Protein AF-A0A554VA10-F1 (afdb_monomer_lite)

pLDDT: mean 82.4, std 19.2, range [33.47, 98.69]

Foldseek 3Di:
DDDPLLVLLLLLLVLCCVLLVDDSVLLLLLLVQLCVLQVDRSVVSSVLLLLLSLLCCSVQPCSSVLSNVLSNQCSQLPDHSQLSSLLQSLCVVLVLHHNLLSLLSSLLQVLLVVVDPLLQCLCCVFPRPVLSVVSSVCVVVVVHGSLVVLVVVLVSCVVPPDDPVSQVSCQCNRRNPSQVSSVTDVSSSVSSVSSPPPDPDDRDPSSVVSVVSSVVSSVVSVVVCVVPVDCVSVVSVVVSVVSVVVVVVLVVVLVVVVVVPPDDDVVSVVVNVVVVVVVVVPDDPPPDDDDD

Radius of gyration: 21.27 Å; chains: 1; bounding box: 52×44×66 Å

Secondary structure (DSSP, 8-state):
--THHHHHHHHHHHHHHHHH---HHHHHHHHHHHHHHHT--HHHHHHHHHHHHHTTGGG-TTHHHHHHHHHHHHHHTT--HHHHHHHHHHHHHTT--TTHHHHHHHHHHHHHHH--HHHHHHHHHHH-HHHHHHHHHHHHTTSS-HHHHHHHHHHHHHHH---HHHHHHHIIIIIHHHHHHTT-HHHHHHHHHHHHS-------HHHHHHHHHHHHHHHHHHHHHHHH--THHHHHHHHHHHHHHHHHHHHHHHHHHHHH-TT-THHHHHHHHHHHHHHHHT------S---

Structure (mmCIF, N/CA/C/O backbone):
data_AF-A0A554VA10-F1
#
_entry.id   AF-A0A554VA10-F1
#
loop_
_atom_site.group_PDB
_atom_site.id
_atom_site.type_symbol
_atom_site.label_atom_id
_atom_site.label_alt_id
_atom_site.label_comp_id
_atom_site.label_asym_id
_atom_site.label_entity_id
_atom_site.label_seq_id
_atom_site.pdbx_PDB_ins_code
_atom_site.Cartn_x
_atom_site.Cartn_y
_atom_site.Cartn_z
_atom_site.occupancy
_atom_site.B_iso_or_equiv
_atom_site.auth_seq_id
_atom_site.auth_comp_id
_atom_site.auth_asym_id
_atom_site.auth_atom_id
_atom_site.pdbx_PDB_model_num
ATOM 1 N N . MET A 1 1 ? 23.518 1.726 -8.124 1.00 50.47 1 MET A N 1
ATOM 2 C CA . MET A 1 1 ? 23.537 0.454 -8.884 1.00 50.47 1 MET A CA 1
ATOM 3 C C . MET A 1 1 ? 24.823 0.409 -9.693 1.00 50.47 1 MET A C 1
ATOM 5 O O . MET A 1 1 ? 25.369 1.474 -9.942 1.00 50.47 1 MET A O 1
ATOM 9 N N . VAL A 1 2 ? 25.347 -0.765 -10.052 1.00 48.88 2 VAL A N 1
ATOM 10 C CA . VAL A 1 2 ? 26.585 -0.874 -10.848 1.00 48.88 2 VAL A CA 1
ATOM 11 C C . VAL A 1 2 ? 26.296 -1.702 -12.098 1.00 48.88 2 VAL A C 1
ATOM 13 O O . VAL A 1 2 ? 25.688 -2.761 -11.975 1.00 48.88 2 VAL A O 1
ATOM 16 N N . GLY A 1 3 ? 26.749 -1.238 -13.266 1.00 64.44 3 GLY A N 1
ATOM 17 C CA . GLY A 1 3 ? 26.930 -2.066 -14.464 1.00 64.44 3 GLY A CA 1
ATOM 18 C C . GLY A 1 3 ? 25.696 -2.858 -14.909 1.00 64.44 3 GLY A C 1
ATOM 19 O O . GLY A 1 3 ? 24.660 -2.327 -15.297 1.00 64.44 3 GLY A O 1
ATOM 20 N N . GLU A 1 4 ? 25.845 -4.169 -14.799 1.00 64.62 4 GLU A N 1
ATOM 21 C CA . GLU A 1 4 ? 24.886 -5.215 -15.153 1.00 64.62 4 GLU A CA 1
ATOM 22 C C . GLU A 1 4 ? 23.515 -5.032 -14.485 1.00 64.62 4 GLU A C 1
ATOM 24 O O . GLU A 1 4 ? 22.482 -5.142 -15.136 1.00 64.62 4 GLU A O 1
ATOM 29 N N . HIS A 1 5 ? 23.491 -4.592 -13.227 1.00 72.94 5 HIS A N 1
ATOM 30 C CA . HIS A 1 5 ? 22.239 -4.408 -12.495 1.00 72.94 5 HIS A CA 1
ATOM 31 C C . HIS A 1 5 ? 21.423 -3.209 -12.996 1.00 72.94 5 HIS A C 1
ATOM 33 O O . HIS A 1 5 ? 20.200 -3.221 -12.948 1.00 72.94 5 HIS A O 1
ATOM 39 N N . ALA A 1 6 ? 22.083 -2.154 -13.485 1.00 75.62 6 ALA A N 1
ATOM 40 C CA . ALA A 1 6 ? 21.371 -1.044 -14.119 1.00 75.62 6 ALA A CA 1
ATOM 41 C C . ALA A 1 6 ? 20.818 -1.463 -15.491 1.00 75.62 6 ALA A C 1
ATOM 43 O O . ALA A 1 6 ? 19.741 -1.032 -15.889 1.00 75.62 6 ALA A O 1
ATOM 44 N N . HIS A 1 7 ? 21.536 -2.335 -16.195 1.00 77.94 7 HIS A N 1
ATOM 45 C CA . HIS A 1 7 ? 21.112 -2.852 -17.486 1.00 77.94 7 HIS A CA 1
ATOM 46 C C . HIS A 1 7 ? 19.852 -3.737 -17.374 1.00 77.94 7 HIS A C 1
ATOM 48 O O . HIS A 1 7 ? 18.891 -3.490 -18.101 1.00 77.94 7 HIS A O 1
ATOM 54 N N . GLU A 1 8 ? 19.803 -4.673 -16.419 1.00 83.75 8 GLU A N 1
ATOM 55 C CA . GLU A 1 8 ? 18.616 -5.512 -16.159 1.00 83.75 8 GLU A CA 1
ATOM 56 C C . GLU A 1 8 ? 17.374 -4.671 -15.819 1.00 83.75 8 GLU A C 1
ATOM 58 O O . GLU A 1 8 ? 16.303 -4.864 -16.393 1.00 83.75 8 GLU A O 1
ATOM 63 N N . VAL A 1 9 ? 17.532 -3.676 -14.940 1.00 88.38 9 VAL A N 1
ATOM 64 C CA . VAL A 1 9 ? 16.449 -2.766 -14.525 1.00 88.38 9 VAL A CA 1
ATOM 65 C C . VAL A 1 9 ? 15.878 -1.986 -15.706 1.00 8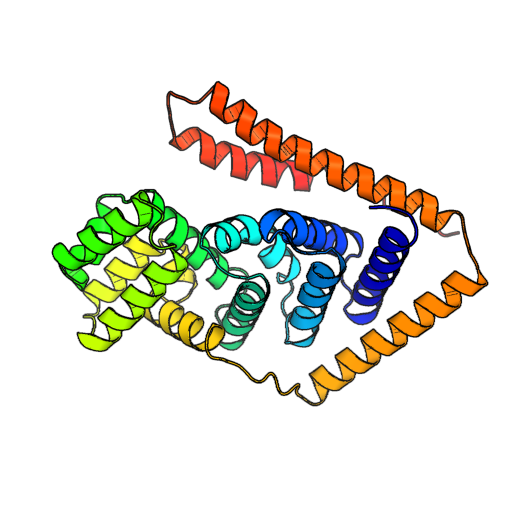8.38 9 VAL A C 1
ATOM 67 O O . VAL A 1 9 ? 14.661 -1.850 -15.821 1.00 88.38 9 VAL A O 1
ATOM 70 N N . ARG A 1 10 ? 16.742 -1.492 -16.600 1.00 88.25 10 ARG A N 1
ATOM 71 C CA . ARG A 1 10 ? 16.327 -0.772 -17.811 1.00 88.25 10 ARG A CA 1
ATOM 72 C C . ARG A 1 10 ? 15.470 -1.653 -18.717 1.00 88.25 10 ARG A C 1
ATOM 74 O O . ARG A 1 10 ? 14.384 -1.245 -19.117 1.00 88.25 10 ARG A O 1
ATOM 81 N N . LEU A 1 11 ? 15.953 -2.856 -19.032 1.00 89.38 11 LEU A N 1
ATOM 82 C CA . LEU A 1 11 ? 15.260 -3.782 -19.932 1.00 89.38 11 LEU A CA 1
ATOM 83 C C . LEU A 1 11 ? 13.915 -4.233 -19.368 1.00 89.38 11 LEU A C 1
ATOM 85 O O . LEU A 1 11 ? 12.925 -4.339 -20.093 1.00 89.38 11 LEU A O 1
ATOM 89 N N . HIS A 1 12 ? 13.863 -4.463 -18.062 1.00 93.81 12 HIS A N 1
ATOM 90 C CA . HIS A 1 12 ? 12.639 -4.861 -17.389 1.00 93.81 12 HIS A CA 1
ATOM 91 C C . HIS A 1 12 ? 11.612 -3.722 -17.358 1.00 93.81 12 HIS A C 1
ATOM 93 O O . HIS A 1 12 ? 10.468 -3.925 -17.756 1.00 93.81 12 HIS A O 1
ATOM 99 N N . ALA A 1 13 ? 12.016 -2.496 -17.016 1.00 92.12 13 ALA A N 1
ATOM 100 C CA . ALA A 1 13 ? 11.125 -1.336 -17.098 1.00 92.12 13 ALA A CA 1
ATOM 101 C C . ALA A 1 13 ? 10.646 -1.059 -18.538 1.00 92.12 13 ALA A C 1
ATOM 103 O O . ALA A 1 13 ? 9.494 -0.675 -18.741 1.00 92.12 13 ALA A O 1
ATOM 104 N N . GLN A 1 14 ? 11.498 -1.293 -19.543 1.00 90.62 14 GLN A N 1
ATOM 105 C CA . GLN A 1 14 ? 11.129 -1.159 -20.954 1.00 90.62 14 GLN A CA 1
ATOM 106 C C . GLN A 1 14 ? 10.079 -2.202 -21.343 1.00 90.62 14 GLN A C 1
ATOM 108 O O . GLN A 1 14 ? 9.088 -1.861 -21.978 1.00 90.62 14 GLN A O 1
ATOM 113 N N . THR A 1 15 ? 10.255 -3.445 -20.893 1.00 93.38 15 THR A N 1
ATOM 114 C CA . THR A 1 15 ? 9.277 -4.523 -21.087 1.00 93.38 15 THR A CA 1
ATOM 115 C C . THR A 1 15 ? 7.918 -4.138 -20.507 1.00 93.38 15 THR A C 1
ATOM 117 O O . THR A 1 15 ? 6.904 -4.257 -21.189 1.00 93.38 15 THR A O 1
ATOM 120 N N . ILE A 1 16 ? 7.893 -3.620 -19.273 1.00 94.69 16 ILE A N 1
ATOM 121 C CA . ILE A 1 16 ? 6.651 -3.172 -18.631 1.00 94.69 16 ILE A CA 1
ATOM 122 C C . ILE A 1 16 ? 5.974 -2.074 -19.465 1.00 94.69 16 ILE A C 1
ATOM 124 O O . ILE A 1 16 ? 4.766 -2.125 -19.696 1.00 94.69 16 ILE A O 1
ATOM 128 N N . SER A 1 17 ? 6.753 -1.106 -19.950 1.00 91.81 17 SER A N 1
ATOM 129 C CA . SER A 1 17 ? 6.243 -0.013 -20.778 1.00 91.81 17 SER A CA 1
ATOM 130 C C . SER A 1 17 ? 5.646 -0.512 -22.098 1.00 91.81 17 SER A C 1
ATOM 132 O O . SER A 1 17 ? 4.526 -0.145 -22.435 1.00 91.81 17 SER A O 1
ATOM 134 N N . GLU A 1 18 ? 6.349 -1.394 -22.812 1.00 91.25 18 GLU A N 1
ATOM 135 C CA . GLU A 1 18 ? 5.915 -1.915 -24.115 1.00 91.25 18 GLU A CA 1
ATOM 136 C C . GLU A 1 18 ? 4.684 -2.828 -24.025 1.00 91.25 18 GLU A C 1
ATOM 138 O O . GLU A 1 18 ? 3.841 -2.811 -24.920 1.00 91.25 18 GLU A O 1
ATOM 143 N N . VAL A 1 19 ? 4.584 -3.638 -22.968 1.00 92.00 19 VAL A N 1
ATOM 144 C CA . VAL A 1 19 ? 3.549 -4.680 -22.845 1.00 92.00 19 VAL A CA 1
ATOM 145 C C . VAL A 1 19 ? 2.267 -4.137 -22.227 1.00 92.00 19 VAL A C 1
ATOM 147 O O . VAL A 1 19 ? 1.173 -4.523 -22.639 1.00 92.00 19 VAL A O 1
ATOM 150 N N . PHE A 1 20 ? 2.389 -3.243 -21.244 1.00 92.94 20 PHE A N 1
ATOM 151 C CA . PHE A 1 20 ? 1.257 -2.741 -20.462 1.00 92.94 20 PHE A CA 1
ATOM 152 C C . PHE A 1 20 ? 0.924 -1.272 -20.750 1.00 92.94 20 PHE A C 1
ATOM 154 O O . PHE A 1 20 ? 0.109 -0.697 -20.030 1.00 92.94 20 PHE A O 1
ATOM 161 N N . ASP A 1 21 ? 1.557 -0.667 -21.762 1.00 90.94 21 ASP A N 1
ATOM 162 C CA . ASP A 1 21 ? 1.397 0.746 -22.148 1.00 90.94 21 ASP A CA 1
ATOM 163 C C . ASP A 1 21 ? 1.595 1.711 -20.964 1.00 90.94 21 ASP A C 1
ATOM 165 O O . ASP A 1 21 ? 0.899 2.710 -20.790 1.00 90.94 21 ASP A O 1
ATOM 169 N N . GLN A 1 22 ? 2.535 1.365 -20.081 1.00 91.56 22 GLN A N 1
ATOM 170 C CA . GLN A 1 22 ? 2.865 2.179 -18.917 1.00 91.56 22 GLN A CA 1
ATOM 171 C C . GLN A 1 22 ? 3.962 3.180 -19.258 1.00 91.56 22 GLN A C 1
ATOM 173 O O . GLN A 1 22 ? 4.906 2.871 -19.989 1.00 91.56 22 GLN A O 1
ATOM 178 N N . ASP A 1 23 ? 3.896 4.374 -18.668 1.00 91.69 23 ASP A N 1
ATOM 179 C CA . ASP A 1 23 ? 4.980 5.342 -18.803 1.00 91.69 23 ASP A CA 1
ATOM 180 C C . ASP A 1 23 ? 6.265 4.775 -18.177 1.00 91.69 23 ASP A C 1
ATOM 182 O O . ASP A 1 23 ? 6.325 4.440 -16.986 1.00 91.69 23 ASP A O 1
ATOM 186 N N . TYR A 1 24 ? 7.301 4.656 -19.005 1.00 88.19 24 TYR A N 1
ATOM 187 C CA . TYR A 1 24 ? 8.589 4.081 -18.627 1.00 88.19 24 TYR A CA 1
ATOM 188 C C . TYR A 1 24 ? 9.200 4.792 -17.411 1.00 88.19 24 TYR A C 1
ATOM 190 O O . TYR A 1 24 ? 9.703 4.159 -16.479 1.00 88.19 24 TYR A O 1
ATOM 198 N N . LYS A 1 25 ? 9.110 6.124 -17.380 1.00 87.31 25 LYS A N 1
ATOM 199 C CA . LYS A 1 25 ? 9.699 6.930 -16.315 1.00 87.31 25 LYS A CA 1
ATOM 200 C C . LYS A 1 25 ? 8.906 6.814 -15.015 1.00 87.31 25 LYS A C 1
ATOM 202 O O . LYS A 1 25 ? 9.508 6.584 -13.967 1.00 87.31 25 LYS A O 1
ATOM 207 N N . LYS A 1 26 ? 7.571 6.876 -15.075 1.00 89.00 26 LYS A N 1
ATOM 208 C CA . LYS A 1 26 ? 6.670 6.645 -13.932 1.00 89.00 26 LYS A CA 1
ATOM 209 C C . LYS A 1 26 ? 6.881 5.247 -13.349 1.00 89.00 26 LYS A C 1
ATOM 211 O O . LYS A 1 26 ? 6.873 5.092 -12.128 1.00 89.00 26 LYS A O 1
ATOM 216 N N . THR A 1 27 ? 7.140 4.247 -14.192 1.00 92.88 27 THR A N 1
ATOM 217 C CA . THR A 1 27 ? 7.468 2.876 -13.766 1.00 92.88 27 THR A CA 1
ATOM 218 C C . THR A 1 27 ? 8.755 2.843 -12.936 1.00 92.88 27 THR A C 1
ATOM 220 O O . THR A 1 27 ? 8.755 2.324 -11.820 1.00 92.88 27 THR A O 1
ATOM 223 N N . LEU A 1 28 ? 9.837 3.460 -13.421 1.00 90.44 28 LEU A N 1
ATOM 224 C CA . LEU A 1 28 ? 11.110 3.535 -12.691 1.00 90.44 28 LEU A CA 1
ATOM 225 C C . LEU A 1 28 ? 11.014 4.347 -11.396 1.00 90.44 28 LEU A C 1
ATOM 227 O O . LEU A 1 28 ? 11.601 3.971 -10.379 1.00 90.44 28 LEU A O 1
ATOM 231 N N . GLU A 1 29 ? 10.281 5.460 -11.419 1.00 89.44 29 GLU A N 1
ATOM 232 C CA . GLU A 1 29 ? 10.031 6.281 -10.233 1.00 89.44 29 GLU A CA 1
ATOM 233 C C . GLU A 1 29 ? 9.279 5.480 -9.165 1.00 89.44 29 GLU A C 1
ATOM 235 O O . GLU A 1 29 ? 9.706 5.451 -8.007 1.00 89.44 29 GLU A O 1
ATOM 240 N N . THR A 1 30 ? 8.232 4.757 -9.568 1.00 94.06 30 THR A N 1
ATOM 241 C CA . THR A 1 30 ? 7.454 3.874 -8.689 1.00 94.06 30 THR A CA 1
ATOM 242 C C . THR A 1 30 ? 8.330 2.754 -8.127 1.00 94.06 30 THR A C 1
ATOM 244 O O . THR A 1 30 ? 8.384 2.569 -6.910 1.00 94.06 30 THR A O 1
ATOM 247 N N . ALA A 1 31 ? 9.105 2.066 -8.972 1.00 95.00 31 ALA A N 1
ATOM 248 C CA . ALA A 1 31 ? 10.023 1.014 -8.536 1.00 95.00 31 ALA A CA 1
ATOM 249 C C . ALA A 1 31 ? 11.045 1.530 -7.508 1.00 95.00 31 ALA A C 1
ATOM 251 O O . ALA A 1 31 ? 11.289 0.877 -6.494 1.00 95.00 31 ALA A O 1
ATOM 252 N N . ASN A 1 32 ? 11.586 2.739 -7.697 1.00 89.94 32 ASN A N 1
ATOM 253 C CA . ASN A 1 32 ? 12.511 3.342 -6.735 1.00 89.94 32 ASN A CA 1
ATOM 254 C C . ASN A 1 32 ? 11.869 3.575 -5.364 1.00 89.94 32 ASN A C 1
ATOM 256 O O . ASN A 1 32 ? 12.511 3.392 -4.325 1.00 89.94 32 ASN A O 1
ATOM 260 N N . VAL A 1 33 ? 10.611 4.024 -5.353 1.00 90.56 33 VAL A N 1
ATOM 261 C CA . VAL A 1 33 ? 9.858 4.224 -4.113 1.00 90.56 33 VAL A CA 1
ATOM 262 C C . VAL A 1 33 ? 9.702 2.891 -3.388 1.00 90.56 33 VAL A C 1
ATOM 264 O O . VAL A 1 33 ? 10.014 2.820 -2.196 1.00 90.56 33 VAL A O 1
ATOM 267 N N . LEU A 1 34 ? 9.335 1.823 -4.105 1.00 95.75 34 LEU A N 1
ATOM 268 C CA . LEU A 1 34 ? 9.210 0.484 -3.527 1.00 95.75 34 LEU A CA 1
ATOM 269 C C . LEU A 1 34 ? 10.547 -0.033 -2.974 1.00 95.75 34 LEU A C 1
ATOM 271 O O . LEU A 1 34 ? 10.604 -0.450 -1.816 1.00 95.75 34 LEU A O 1
ATOM 275 N N . VAL A 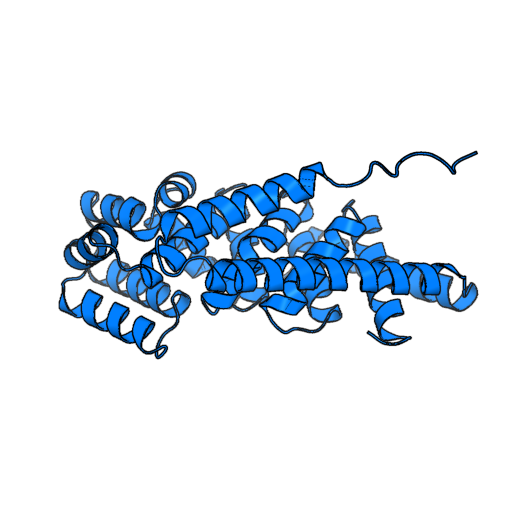1 35 ? 11.639 0.085 -3.740 1.00 93.31 35 VAL A N 1
ATOM 276 C CA . VAL A 1 35 ? 13.007 -0.258 -3.303 1.00 93.31 35 VAL A CA 1
ATOM 277 C C . VAL A 1 35 ? 13.351 0.425 -1.984 1.00 93.31 35 VAL A C 1
ATOM 279 O O . VAL A 1 35 ? 13.819 -0.219 -1.046 1.00 93.31 35 VAL A O 1
ATOM 282 N N . LYS A 1 36 ? 13.099 1.733 -1.876 1.00 88.25 36 LYS A N 1
ATOM 283 C CA . LYS A 1 36 ? 13.458 2.513 -0.684 1.00 88.25 36 LYS A CA 1
ATOM 284 C C . LYS A 1 36 ? 12.598 2.183 0.524 1.00 88.25 36 LYS A C 1
ATOM 286 O O . LYS A 1 36 ? 13.128 2.078 1.630 1.00 88.25 36 LYS A O 1
ATOM 291 N N . LYS A 1 37 ? 11.284 2.080 0.329 1.00 91.56 37 LYS A N 1
ATOM 292 C CA . LYS A 1 37 ? 10.330 1.926 1.430 1.00 91.56 37 LYS A CA 1
ATOM 293 C C . LYS A 1 37 ? 10.290 0.501 1.953 1.00 91.56 37 LYS A C 1
ATOM 295 O O . LYS A 1 37 ? 10.403 0.304 3.159 1.00 91.56 37 LYS A O 1
ATOM 300 N N . PHE A 1 38 ? 10.265 -0.480 1.059 1.00 93.50 38 PHE A N 1
ATOM 301 C CA . PHE A 1 38 ? 10.236 -1.891 1.437 1.00 93.50 38 PHE A CA 1
ATOM 302 C C . PHE A 1 38 ? 11.633 -2.508 1.585 1.00 93.50 38 PHE A C 1
ATOM 304 O O . PHE A 1 38 ? 11.743 -3.642 2.041 1.00 93.50 38 PHE A O 1
ATOM 311 N N . LYS A 1 39 ? 12.703 -1.762 1.262 1.00 93.94 39 LYS A N 1
ATOM 312 C CA . LYS A 1 39 ? 14.108 -2.209 1.359 1.00 93.94 39 LYS A CA 1
ATOM 313 C C . LYS A 1 39 ? 14.368 -3.485 0.548 1.00 93.94 39 LYS A C 1
ATOM 315 O O . LYS A 1 39 ? 15.076 -4.385 0.995 1.00 93.94 39 LYS A O 1
ATOM 320 N N . ILE A 1 40 ? 13.778 -3.539 -0.642 1.00 94.19 40 ILE A N 1
ATOM 321 C CA . ILE A 1 40 ? 13.861 -4.655 -1.592 1.00 94.19 40 ILE A CA 1
ATOM 322 C C . ILE A 1 40 ? 14.822 -4.334 -2.742 1.00 94.19 40 ILE A C 1
ATOM 324 O O . ILE A 1 40 ? 15.255 -3.192 -2.903 1.00 94.19 40 ILE A O 1
ATOM 328 N N . SER A 1 41 ? 15.178 -5.341 -3.542 1.00 94.44 41 SER A N 1
ATOM 329 C CA . SER A 1 41 ? 15.957 -5.127 -4.764 1.00 94.44 41 SER A CA 1
ATOM 330 C C . SER A 1 41 ? 15.119 -4.429 -5.840 1.00 94.44 41 SER A C 1
ATOM 332 O O . SER A 1 41 ? 13.889 -4.453 -5.808 1.00 94.44 41 SER A O 1
ATOM 334 N N . TRP A 1 42 ? 15.794 -3.823 -6.818 1.00 92.19 42 TRP A N 1
ATOM 335 C CA . TRP A 1 42 ? 15.123 -3.236 -7.979 1.00 92.19 42 TRP A CA 1
ATOM 336 C C . TRP A 1 42 ? 14.359 -4.271 -8.804 1.00 92.19 42 TRP A C 1
ATOM 338 O O . TRP A 1 42 ? 13.235 -3.985 -9.202 1.00 92.19 42 TRP A O 1
ATOM 348 N N . GLY A 1 43 ? 14.931 -5.466 -8.992 1.00 93.50 43 GLY A N 1
ATOM 349 C CA . GLY A 1 43 ? 14.241 -6.584 -9.641 1.00 93.50 43 GLY A CA 1
ATOM 350 C C . GLY A 1 43 ? 12.932 -6.916 -8.929 1.00 93.50 43 GLY A C 1
ATOM 351 O O . GLY A 1 43 ? 11.881 -6.817 -9.537 1.00 93.50 43 GLY A O 1
ATOM 352 N N . ALA A 1 44 ? 12.966 -7.122 -7.607 1.00 95.50 44 ALA A N 1
ATOM 353 C CA . ALA A 1 44 ? 11.756 -7.421 -6.836 1.00 95.50 44 ALA A CA 1
ATOM 354 C C . ALA A 1 44 ? 10.699 -6.300 -6.899 1.00 95.50 44 ALA A C 1
ATOM 356 O O . ALA A 1 44 ? 9.500 -6.571 -6.865 1.00 95.50 44 ALA A O 1
ATOM 357 N N . ALA A 1 45 ? 11.121 -5.033 -6.978 1.00 96.62 45 ALA A N 1
ATOM 358 C CA . ALA A 1 45 ? 10.201 -3.910 -7.140 1.00 96.62 45 ALA A CA 1
ATOM 359 C C . ALA A 1 45 ? 9.527 -3.901 -8.521 1.00 96.62 45 ALA A C 1
ATOM 361 O O . ALA A 1 45 ? 8.320 -3.680 -8.600 1.00 96.62 45 ALA A O 1
ATOM 362 N N . LEU A 1 46 ? 10.289 -4.147 -9.590 1.00 96.88 46 LEU A N 1
ATOM 363 C CA . LEU A 1 46 ? 9.759 -4.231 -10.953 1.00 96.88 46 LEU A CA 1
ATOM 364 C C . LEU A 1 46 ? 8.907 -5.488 -11.156 1.00 96.88 46 LEU A C 1
ATOM 366 O O . LEU A 1 46 ? 7.840 -5.381 -11.751 1.00 96.88 46 LEU A O 1
ATOM 370 N N . ASP A 1 47 ? 9.306 -6.625 -10.579 1.00 96.31 47 ASP A N 1
ATOM 371 C CA . ASP A 1 47 ? 8.499 -7.850 -10.522 1.00 96.31 47 ASP A CA 1
ATOM 372 C C . ASP A 1 47 ? 7.149 -7.561 -9.859 1.00 96.31 47 ASP A C 1
ATOM 374 O O . ASP A 1 47 ? 6.105 -7.904 -10.397 1.00 96.31 47 ASP A O 1
ATOM 378 N N . THR A 1 48 ? 7.145 -6.848 -8.726 1.00 96.75 48 THR A N 1
ATOM 379 C CA . THR A 1 48 ? 5.895 -6.509 -8.026 1.00 96.75 48 THR A CA 1
ATOM 380 C C . THR A 1 48 ? 4.972 -5.633 -8.878 1.00 96.75 48 THR A C 1
ATOM 382 O O . THR A 1 48 ? 3.759 -5.846 -8.879 1.00 96.75 48 THR A O 1
ATOM 385 N N . ILE A 1 49 ? 5.534 -4.648 -9.590 1.00 97.19 49 ILE A N 1
ATOM 386 C CA . ILE A 1 49 ? 4.773 -3.784 -10.502 1.00 97.19 49 ILE A CA 1
ATOM 387 C C . ILE A 1 49 ? 4.181 -4.614 -11.642 1.00 97.19 49 ILE A C 1
ATOM 389 O O . ILE A 1 49 ? 2.991 -4.510 -11.927 1.00 97.19 49 ILE A O 1
ATOM 393 N N . GLU A 1 50 ? 4.998 -5.441 -12.287 1.00 96.12 50 GLU A N 1
ATOM 394 C CA . GLU A 1 50 ? 4.574 -6.277 -13.404 1.00 96.12 50 GLU A CA 1
ATOM 395 C C . GLU A 1 50 ? 3.506 -7.292 -12.995 1.00 96.12 50 GLU A C 1
ATOM 397 O O . GLU A 1 50 ? 2.472 -7.390 -13.653 1.00 96.12 50 GLU A O 1
ATOM 402 N N . GLU A 1 51 ? 3.709 -8.004 -11.887 1.00 93.69 51 GLU A N 1
ATOM 403 C CA . GLU A 1 51 ? 2.731 -8.952 -11.355 1.00 93.69 51 GLU A CA 1
ATOM 404 C C . GLU A 1 51 ? 1.389 -8.276 -11.087 1.00 93.69 51 GLU A C 1
ATOM 406 O O . GLU A 1 51 ? 0.347 -8.814 -11.452 1.00 93.69 51 GLU A O 1
ATOM 411 N N . GLY A 1 52 ? 1.384 -7.079 -10.493 1.00 92.69 52 GLY A N 1
ATOM 412 C CA . GLY A 1 52 ? 0.127 -6.387 -10.234 1.00 92.69 52 GLY A CA 1
ATOM 413 C C . GLY A 1 52 ? -0.534 -5.856 -11.502 1.00 92.69 52 GLY A C 1
ATOM 414 O O . GLY A 1 52 ? -1.760 -5.883 -11.587 1.00 92.69 52 GLY A O 1
ATOM 415 N N . LEU A 1 53 ? 0.238 -5.442 -12.514 1.00 93.44 53 LEU A N 1
ATOM 416 C CA . LEU A 1 53 ? -0.297 -5.101 -13.837 1.00 93.44 53 LEU A CA 1
ATOM 417 C C . LEU A 1 53 ? -0.960 -6.316 -14.496 1.00 93.44 53 LEU A C 1
ATOM 419 O O . LEU A 1 53 ? -2.083 -6.192 -14.994 1.00 93.44 53 LEU A O 1
ATOM 423 N N . ILE A 1 54 ? -0.310 -7.483 -14.431 1.00 89.88 54 ILE A N 1
ATOM 424 C CA . ILE A 1 54 ? -0.859 -8.764 -14.890 1.00 89.88 54 ILE A CA 1
ATOM 425 C C . ILE A 1 54 ? -2.155 -9.071 -14.138 1.00 89.88 54 ILE A C 1
ATOM 427 O O . ILE A 1 54 ? -3.165 -9.360 -14.770 1.00 89.88 54 ILE A O 1
ATOM 431 N N . GLU A 1 55 ? -2.165 -8.952 -12.810 1.00 85.75 55 GLU A N 1
ATOM 432 C CA . GLU A 1 55 ? -3.296 -9.296 -11.937 1.00 85.75 55 GLU A CA 1
ATOM 433 C C . GLU A 1 55 ? -4.542 -8.403 -12.104 1.00 85.75 55 GLU A C 1
ATOM 435 O O . GLU A 1 55 ? -5.563 -8.657 -11.473 1.00 85.75 55 GLU A O 1
ATOM 440 N N . GLY A 1 56 ? -4.510 -7.414 -12.999 1.00 79.69 56 GLY A N 1
ATOM 441 C CA . GLY A 1 56 ? -5.633 -6.515 -13.286 1.00 79.69 56 GLY A CA 1
ATOM 442 C C . GLY A 1 56 ? -5.271 -5.040 -13.142 1.00 79.69 56 GLY A C 1
ATOM 443 O O . GLY A 1 56 ? -6.051 -4.174 -13.535 1.00 79.69 56 GLY A O 1
ATOM 444 N N . GLY A 1 57 ? -4.065 -4.740 -12.654 1.00 81.50 57 GLY A N 1
ATOM 445 C CA . GLY A 1 57 ? -3.529 -3.389 -12.541 1.00 81.50 57 GLY A CA 1
ATOM 446 C C . GLY A 1 57 ? -3.454 -2.655 -13.878 1.00 81.50 57 GLY A C 1
ATOM 447 O O . GLY A 1 57 ? -3.627 -1.446 -13.895 1.00 81.50 57 GLY A O 1
ATOM 448 N N . ALA A 1 58 ? -3.303 -3.355 -15.009 1.00 79.38 58 ALA A N 1
ATOM 449 C CA . ALA A 1 58 ? -3.343 -2.723 -16.332 1.00 79.38 58 ALA A CA 1
ATOM 450 C C . ALA A 1 58 ? -4.708 -2.077 -16.660 1.00 79.38 58 ALA A C 1
ATOM 452 O O . ALA A 1 58 ? -4.772 -1.129 -17.435 1.00 79.38 58 ALA A O 1
ATOM 453 N N . ALA A 1 59 ? -5.801 -2.559 -16.054 1.00 81.50 59 ALA A N 1
ATOM 454 C CA . ALA A 1 59 ? -7.133 -1.958 -16.164 1.00 81.50 59 ALA A CA 1
ATOM 455 C C . ALA A 1 59 ? -7.430 -0.945 -15.037 1.00 81.50 59 ALA A C 1
ATOM 457 O O . ALA A 1 59 ? -8.523 -0.374 -14.979 1.00 81.50 59 ALA A O 1
ATOM 458 N N . ASN A 1 60 ? -6.475 -0.742 -14.127 1.00 83.31 60 ASN A N 1
ATOM 459 C CA . ASN A 1 60 ? -6.519 0.247 -13.064 1.00 83.31 60 ASN A CA 1
ATOM 460 C C . ASN A 1 60 ? -5.542 1.382 -13.398 1.00 83.31 60 ASN A C 1
ATOM 462 O O . ASN A 1 60 ? -4.355 1.311 -13.086 1.00 83.31 60 ASN A O 1
ATOM 466 N N . GLU A 1 61 ? -6.057 2.456 -13.997 1.00 83.06 61 GLU A N 1
ATOM 467 C CA . GLU A 1 61 ? -5.264 3.624 -14.420 1.00 83.06 61 GLU A CA 1
ATOM 468 C C . GLU A 1 61 ? -4.452 4.266 -13.274 1.00 83.06 61 GLU A C 1
ATOM 470 O O . GLU A 1 61 ? -3.450 4.940 -13.511 1.00 83.06 61 GLU A O 1
ATOM 475 N N . GLU A 1 62 ? -4.845 4.023 -12.021 1.00 85.56 62 GLU A N 1
ATOM 476 C CA . GLU A 1 62 ? -4.206 4.566 -10.823 1.00 85.56 62 GLU A CA 1
ATOM 477 C C . GLU A 1 62 ? -3.276 3.552 -10.130 1.00 85.56 62 GLU A C 1
ATOM 479 O O . GLU A 1 62 ? -2.798 3.817 -9.030 1.00 85.56 62 GLU A O 1
ATOM 484 N N . TYR A 1 63 ? -2.975 2.397 -10.740 1.00 92.56 63 TYR A N 1
ATOM 485 C CA . TYR A 1 63 ? -2.158 1.346 -10.114 1.00 92.56 63 TYR A CA 1
ATOM 486 C C . TYR A 1 63 ? -0.749 1.831 -9.724 1.00 92.56 63 TYR A C 1
ATOM 488 O O . TYR A 1 63 ? -0.360 1.746 -8.556 1.00 92.56 63 TYR A O 1
ATOM 496 N N . LEU A 1 64 ? 0.006 2.399 -10.676 1.00 93.50 64 LEU A N 1
ATOM 497 C CA . LEU A 1 64 ? 1.348 2.937 -10.403 1.00 93.50 64 LEU A CA 1
ATOM 498 C C . LEU A 1 64 ? 1.307 4.129 -9.439 1.00 93.50 64 LEU A C 1
ATOM 500 O O . LEU A 1 64 ? 2.214 4.310 -8.631 1.00 93.50 64 LEU A O 1
ATOM 504 N N . GLU A 1 65 ? 0.256 4.943 -9.518 1.00 91.50 65 GLU A N 1
ATOM 505 C CA . GLU A 1 65 ? 0.068 6.096 -8.634 1.00 91.50 65 GLU A CA 1
ATOM 506 C C . GLU A 1 65 ? -0.200 5.661 -7.198 1.00 91.50 65 GLU A C 1
ATOM 508 O O . GLU A 1 65 ? 0.479 6.126 -6.287 1.00 91.50 65 GLU A O 1
ATOM 513 N N . SER A 1 66 ? -1.073 4.670 -7.020 1.00 92.50 66 SER A N 1
ATOM 514 C CA . SER A 1 66 ? -1.360 4.054 -5.729 1.00 92.50 66 SER A CA 1
ATOM 515 C C . SER A 1 66 ? -0.090 3.474 -5.109 1.00 92.50 66 SER A C 1
ATOM 517 O O . SER A 1 66 ? 0.216 3.745 -3.948 1.00 92.50 66 SER A O 1
ATOM 519 N N . LEU A 1 67 ? 0.696 2.716 -5.883 1.00 94.81 67 LEU A N 1
ATOM 520 C CA . LEU A 1 67 ? 1.975 2.185 -5.410 1.00 94.81 67 LEU A CA 1
ATOM 521 C C . LEU A 1 67 ? 2.933 3.295 -4.964 1.00 94.81 67 LEU A C 1
ATOM 523 O O . LEU A 1 67 ? 3.574 3.170 -3.923 1.00 94.81 67 LEU A O 1
ATOM 527 N N . ASN A 1 68 ? 3.041 4.370 -5.741 1.00 90.31 68 ASN A N 1
ATOM 528 C CA . ASN A 1 68 ? 3.958 5.470 -5.463 1.00 90.31 68 ASN A CA 1
ATOM 529 C C . ASN A 1 68 ? 3.533 6.272 -4.219 1.00 90.31 68 ASN A C 1
ATOM 531 O O . ASN A 1 68 ? 4.338 6.473 -3.307 1.00 90.31 68 ASN A O 1
ATOM 535 N N . GLU A 1 69 ? 2.265 6.674 -4.143 1.00 91.38 69 GLU A N 1
ATOM 536 C CA . GLU A 1 69 ? 1.747 7.522 -3.067 1.00 91.38 69 GLU A CA 1
ATOM 537 C C . GLU A 1 69 ? 1.692 6.794 -1.720 1.00 91.38 69 GLU A C 1
ATOM 539 O O . GLU A 1 69 ? 2.107 7.344 -0.694 1.00 91.38 69 GLU A O 1
ATOM 544 N N . TYR A 1 70 ? 1.228 5.541 -1.708 1.00 94.50 70 TYR A N 1
ATOM 545 C CA . TYR A 1 70 ? 0.892 4.856 -0.458 1.00 94.50 70 TYR A CA 1
ATOM 546 C C . TYR A 1 70 ? 1.984 3.913 0.063 1.00 94.50 70 TYR A C 1
ATOM 548 O O . TYR A 1 70 ? 1.967 3.560 1.247 1.00 94.50 70 TYR A O 1
ATOM 556 N N . ALA A 1 71 ? 2.997 3.575 -0.745 1.00 93.69 71 ALA A N 1
ATOM 557 C CA . ALA A 1 71 ? 4.139 2.759 -0.312 1.00 93.69 71 ALA A CA 1
ATOM 558 C C . ALA A 1 71 ? 4.794 3.198 1.012 1.00 93.69 71 ALA A C 1
ATOM 560 O O . ALA A 1 71 ? 5.099 2.317 1.818 1.00 93.69 71 ALA A O 1
ATOM 561 N N . PRO A 1 72 ? 5.017 4.502 1.294 1.00 91.12 72 PRO A N 1
ATOM 562 C CA . PRO A 1 72 ? 5.563 4.934 2.577 1.00 91.12 72 PRO A CA 1
ATOM 563 C C . PRO A 1 72 ? 4.721 4.453 3.764 1.00 91.12 72 PRO A C 1
ATOM 565 O O . PRO A 1 72 ? 5.264 3.886 4.706 1.00 91.12 72 PRO A O 1
ATOM 568 N N . PHE A 1 73 ? 3.402 4.629 3.687 1.00 94.19 73 PHE A N 1
ATOM 569 C CA . PHE A 1 73 ? 2.485 4.342 4.785 1.00 94.19 73 PHE A CA 1
ATOM 570 C C . PHE A 1 73 ? 2.267 2.844 4.977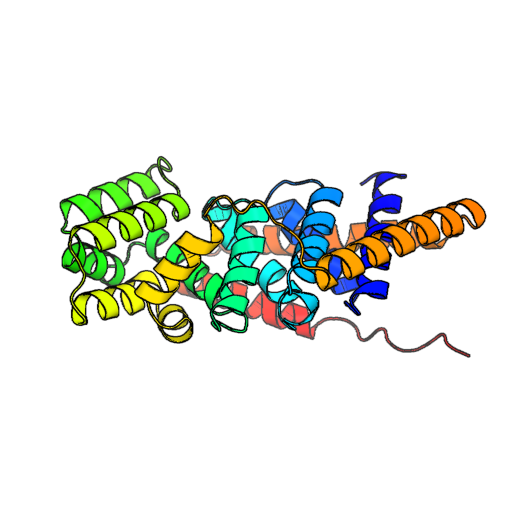 1.00 94.19 73 PHE A C 1
ATOM 572 O O . PHE A 1 73 ? 2.232 2.375 6.111 1.00 94.19 73 PHE A O 1
ATOM 579 N N . LEU A 1 74 ? 2.151 2.074 3.889 1.00 96.94 74 LEU A N 1
ATOM 580 C CA . LEU A 1 74 ? 1.978 0.625 3.996 1.00 96.94 74 LEU A CA 1
ATOM 581 C C . LEU A 1 74 ? 3.264 -0.066 4.471 1.00 96.94 74 LEU A C 1
ATOM 583 O O . LEU A 1 74 ? 3.184 -0.996 5.277 1.00 96.94 74 LEU A O 1
ATOM 587 N N . ALA A 1 75 ? 4.439 0.411 4.052 1.00 94.81 75 ALA A N 1
ATOM 588 C CA . ALA A 1 75 ? 5.707 -0.081 4.586 1.00 94.81 75 ALA A CA 1
ATOM 589 C C . ALA A 1 75 ? 5.835 0.218 6.092 1.00 94.81 75 ALA A C 1
ATOM 591 O O . ALA A 1 75 ? 6.120 -0.693 6.872 1.00 94.81 75 ALA A O 1
ATOM 592 N N . ASP A 1 76 ? 5.552 1.455 6.517 1.00 92.25 76 ASP A N 1
ATOM 593 C CA . ASP A 1 76 ? 5.620 1.860 7.930 1.00 92.25 76 ASP A CA 1
ATOM 594 C C . ASP A 1 76 ? 4.561 1.137 8.791 1.00 92.25 76 ASP A C 1
ATOM 596 O O . ASP A 1 76 ? 4.817 0.776 9.943 1.00 92.25 76 ASP A O 1
ATOM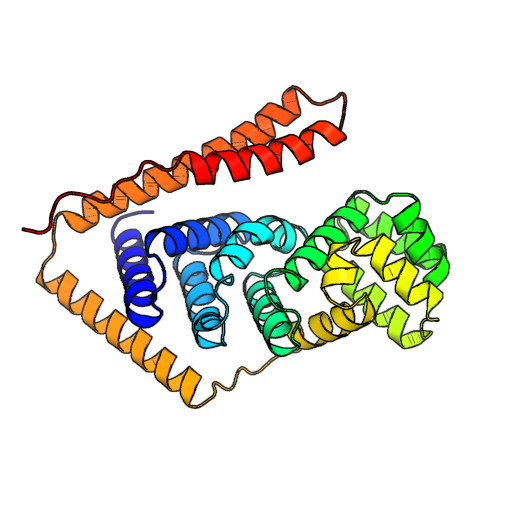 600 N N . ALA A 1 77 ? 3.403 0.807 8.212 1.00 95.12 77 ALA A N 1
ATOM 601 C CA . ALA A 1 77 ? 2.373 -0.017 8.843 1.00 95.12 77 ALA A CA 1
ATOM 602 C C . ALA A 1 77 ? 2.759 -1.506 8.993 1.00 95.12 77 ALA A C 1
ATOM 604 O O . ALA A 1 77 ? 2.075 -2.258 9.702 1.00 95.12 77 ALA A O 1
ATOM 605 N N . GLY A 1 78 ? 3.857 -1.945 8.369 1.00 95.38 78 GLY A N 1
ATOM 606 C CA . GLY A 1 78 ? 4.389 -3.306 8.456 1.00 95.38 78 GLY A CA 1
ATOM 607 C C . GLY A 1 78 ? 3.824 -4.282 7.422 1.00 95.38 78 GLY A C 1
ATOM 608 O O . GLY A 1 78 ? 3.845 -5.497 7.656 1.00 95.38 78 GLY A O 1
ATOM 609 N N . TYR A 1 79 ? 3.290 -3.782 6.307 1.00 97.25 79 TYR A N 1
ATOM 610 C CA . TYR A 1 79 ? 2.980 -4.613 5.145 1.00 97.25 79 TYR A CA 1
ATOM 611 C C . TYR A 1 79 ? 4.250 -4.898 4.338 1.00 97.25 79 TYR A C 1
ATOM 613 O O . TYR A 1 79 ? 5.180 -4.095 4.285 1.00 97.25 79 TYR A O 1
ATOM 621 N N . SER A 1 80 ? 4.289 -6.062 3.703 1.00 96.62 80 SER A N 1
ATOM 622 C CA . SER A 1 80 ? 5.232 -6.374 2.634 1.00 96.62 80 SER A CA 1
ATOM 623 C C . SER A 1 80 ? 4.767 -5.758 1.313 1.00 96.62 80 SER A C 1
ATOM 625 O O . SER A 1 80 ? 3.597 -5.407 1.151 1.00 96.62 80 SER A O 1
ATOM 627 N N . VAL A 1 81 ? 5.680 -5.663 0.345 1.00 96.00 81 VAL A N 1
ATOM 628 C CA . VAL A 1 81 ? 5.354 -5.134 -0.987 1.00 96.00 81 VAL A CA 1
ATOM 629 C C . VAL A 1 81 ? 4.305 -6.003 -1.704 1.00 96.00 81 VAL A C 1
ATOM 631 O O . VAL A 1 81 ? 3.414 -5.472 -2.358 1.00 96.00 81 VAL A O 1
ATOM 634 N N . GLY A 1 82 ? 4.346 -7.327 -1.500 1.00 94.44 82 GLY A N 1
ATOM 635 C CA . GLY A 1 82 ? 3.363 -8.265 -2.047 1.00 94.44 82 GLY A CA 1
ATOM 636 C C . GLY A 1 82 ? 1.985 -8.120 -1.398 1.00 94.44 82 GLY A C 1
ATOM 637 O O . GLY A 1 82 ? 0.985 -8.061 -2.103 1.00 94.44 82 GLY A O 1
ATOM 638 N N . GLU A 1 83 ? 1.916 -7.963 -0.069 1.00 95.50 83 GLU A N 1
ATOM 639 C CA . GLU A 1 83 ? 0.644 -7.651 0.604 1.00 95.50 83 GLU A CA 1
ATOM 640 C C . GLU A 1 83 ? 0.066 -6.320 0.094 1.00 95.50 83 GLU A C 1
ATOM 642 O O . GLU A 1 83 ? -1.138 -6.216 -0.121 1.00 95.50 83 GLU A O 1
ATOM 647 N N . PHE A 1 84 ? 0.910 -5.311 -0.141 1.00 96.06 84 PHE A N 1
ATOM 648 C CA . PHE A 1 84 ? 0.466 -4.029 -0.685 1.00 96.06 84 PHE A CA 1
ATOM 649 C C . PHE A 1 84 ? -0.071 -4.151 -2.122 1.00 96.06 84 PHE A C 1
ATOM 651 O O . PHE A 1 84 ? -1.156 -3.641 -2.404 1.00 96.06 84 PHE A O 1
ATOM 658 N N . LYS A 1 85 ? 0.620 -4.891 -3.001 1.00 94.50 85 LYS A N 1
ATOM 659 C CA . LYS A 1 85 ? 0.116 -5.250 -4.339 1.00 94.50 85 LYS A CA 1
ATOM 660 C C . LYS A 1 85 ? -1.269 -5.902 -4.245 1.00 94.50 85 LYS A C 1
ATOM 662 O O . LYS A 1 85 ? -2.214 -5.433 -4.881 1.00 94.50 85 LYS A O 1
ATOM 667 N N . ASN A 1 86 ? -1.407 -6.920 -3.395 1.00 92.19 86 ASN A N 1
ATOM 668 C CA . ASN A 1 86 ? -2.655 -7.665 -3.223 1.00 92.19 86 ASN A CA 1
ATOM 669 C C . ASN A 1 86 ? -3.792 -6.788 -2.684 1.00 92.19 86 ASN A C 1
ATOM 671 O O . ASN A 1 86 ? -4.949 -6.987 -3.053 1.00 92.19 86 ASN A O 1
ATOM 675 N N . ILE A 1 87 ? -3.485 -5.814 -1.822 1.00 94.31 87 ILE A N 1
ATOM 676 C CA . ILE A 1 87 ? -4.459 -4.834 -1.330 1.00 94.31 87 ILE A CA 1
ATOM 677 C C . ILE A 1 87 ? -5.016 -4.010 -2.492 1.00 94.31 87 ILE A C 1
ATOM 679 O O . ILE A 1 87 ? -6.234 -3.888 -2.601 1.00 94.31 87 ILE A O 1
ATOM 683 N N . ILE A 1 88 ? -4.164 -3.484 -3.377 1.00 93.31 88 ILE A N 1
ATOM 684 C CA . ILE A 1 88 ? -4.624 -2.689 -4.527 1.00 93.31 88 ILE A CA 1
ATOM 685 C C . ILE A 1 88 ? -5.493 -3.547 -5.458 1.00 93.31 88 ILE A C 1
ATOM 687 O O . ILE A 1 88 ? -6.599 -3.134 -5.813 1.00 93.31 88 ILE A O 1
ATOM 691 N N . ALA A 1 89 ? -5.037 -4.759 -5.794 1.00 89.50 89 ALA A N 1
ATOM 692 C CA . ALA A 1 89 ? -5.795 -5.693 -6.629 1.00 89.50 89 ALA A CA 1
ATOM 693 C C . ALA A 1 89 ? -7.160 -6.041 -6.005 1.00 89.50 89 ALA A C 1
ATOM 695 O O . ALA A 1 89 ? -8.199 -5.963 -6.657 1.00 89.50 89 ALA A O 1
ATOM 696 N N . THR A 1 90 ? -7.186 -6.327 -4.700 1.00 90.50 90 THR A N 1
ATOM 697 C CA . THR A 1 90 ? -8.422 -6.659 -3.978 1.00 90.50 90 THR A CA 1
ATOM 698 C C . THR A 1 90 ? -9.390 -5.479 -3.905 1.00 90.50 90 THR A C 1
ATOM 700 O O . THR A 1 90 ? -10.603 -5.678 -3.986 1.00 90.50 90 THR A O 1
ATOM 703 N N . GLY A 1 91 ? -8.885 -4.251 -3.752 1.00 90.56 91 GLY A N 1
ATOM 704 C CA . GLY A 1 91 ? -9.709 -3.042 -3.796 1.00 90.56 91 GLY A CA 1
ATOM 705 C C . GLY A 1 91 ? -10.442 -2.922 -5.130 1.00 90.56 91 GLY A C 1
ATOM 706 O O . GLY A 1 91 ? -11.668 -2.798 -5.147 1.00 90.56 91 GLY A O 1
ATOM 707 N N . TYR A 1 92 ? -9.704 -3.081 -6.230 1.00 87.38 92 TYR A N 1
ATOM 708 C CA . TYR A 1 92 ? -10.258 -3.073 -7.582 1.00 87.38 92 TYR A CA 1
ATOM 709 C C . TYR A 1 92 ? -11.332 -4.159 -7.773 1.00 87.38 92 TYR A C 1
ATOM 711 O O . TYR A 1 92 ? -12.459 -3.848 -8.162 1.00 87.38 92 TYR A O 1
ATOM 719 N N . ASP A 1 93 ? -11.032 -5.406 -7.397 1.00 86.50 93 ASP A N 1
ATOM 720 C CA . ASP A 1 93 ? -11.956 -6.547 -7.483 1.00 86.50 93 ASP A CA 1
ATOM 721 C C . ASP A 1 93 ? -13.261 -6.346 -6.705 1.00 86.50 93 ASP A C 1
ATOM 723 O O . ASP A 1 93 ? -14.324 -6.834 -7.094 1.00 86.50 93 ASP A O 1
ATOM 727 N N . LEU A 1 94 ? -13.188 -5.664 -5.562 1.00 89.44 94 LEU A N 1
ATOM 728 C CA . LEU A 1 94 ? -14.338 -5.416 -4.697 1.00 89.44 94 LEU A CA 1
ATOM 729 C C . LEU A 1 94 ? -15.115 -4.148 -5.074 1.00 89.44 94 LEU A C 1
ATOM 731 O O . LEU A 1 94 ? -16.058 -3.791 -4.361 1.00 89.44 94 LEU A O 1
ATOM 735 N N . GLY A 1 95 ? -14.740 -3.477 -6.167 1.00 88.50 95 GLY A N 1
ATOM 736 C CA . GLY A 1 95 ? -15.347 -2.223 -6.608 1.00 88.50 95 GLY A CA 1
ATOM 737 C C . GLY A 1 95 ? -14.985 -1.021 -5.733 1.00 88.50 95 GLY A C 1
ATOM 738 O O . GLY A 1 95 ? -15.629 0.025 -5.821 1.00 88.50 95 GLY A O 1
ATOM 739 N N . VAL A 1 96 ? -13.957 -1.149 -4.890 1.00 89.94 96 VAL A N 1
ATOM 740 C CA . VAL A 1 96 ? -13.316 -0.032 -4.189 1.00 89.94 96 VAL A CA 1
ATOM 741 C C . VAL A 1 96 ? -12.274 0.550 -5.141 1.00 89.94 96 VAL A C 1
ATOM 743 O O . VAL A 1 96 ? -11.073 0.344 -4.995 1.00 89.94 96 VAL A O 1
ATOM 746 N N . PHE A 1 97 ? -12.783 1.186 -6.197 1.00 81.75 97 PHE A N 1
ATOM 747 C CA . PHE A 1 97 ? -11.983 1.706 -7.302 1.00 81.75 97 PHE A CA 1
ATOM 748 C C . PHE A 1 97 ? -11.036 2.814 -6.855 1.00 81.75 97 PHE A C 1
ATOM 750 O O . PHE A 1 97 ? -11.226 3.394 -5.783 1.00 81.75 97 PHE A O 1
ATOM 757 N N . LYS A 1 98 ? -10.100 3.166 -7.745 1.00 85.62 98 LYS A N 1
ATOM 758 C CA . LYS A 1 98 ? -9.096 4.206 -7.505 1.00 85.62 98 LYS A CA 1
ATOM 759 C C . LYS A 1 98 ? -8.161 3.808 -6.359 1.00 85.62 98 LYS A C 1
ATOM 761 O O . LYS A 1 98 ? -8.020 2.629 -6.032 1.00 85.62 98 LYS A O 1
ATOM 766 N N . ASP A 1 99 ? -7.547 4.789 -5.732 1.00 87.50 99 ASP A N 1
ATOM 767 C CA . ASP A 1 99 ? -6.688 4.657 -4.564 1.00 87.50 99 ASP A CA 1
ATOM 768 C C . ASP A 1 99 ? -7.429 4.553 -3.214 1.00 87.50 99 ASP A C 1
ATOM 770 O O . ASP A 1 99 ? -6.814 4.574 -2.150 1.00 87.50 99 ASP A O 1
ATOM 774 N N . LYS A 1 100 ? -8.752 4.375 -3.217 1.00 94.50 100 LYS A N 1
ATOM 775 C CA . LYS A 1 100 ? -9.591 4.477 -2.009 1.00 94.50 100 LYS A CA 1
ATOM 776 C C . LYS A 1 100 ? -9.239 3.489 -0.898 1.00 94.50 100 LYS A C 1
ATOM 778 O O . LYS A 1 100 ? -9.260 3.838 0.281 1.00 94.50 100 LYS A O 1
ATOM 783 N N . LEU A 1 101 ? -8.945 2.235 -1.247 1.00 96.19 101 LEU A N 1
ATOM 784 C CA . LEU A 1 101 ? -8.564 1.236 -0.247 1.00 96.19 101 LEU A CA 1
ATOM 785 C C . LEU A 1 101 ? -7.186 1.533 0.374 1.00 96.19 101 LEU A C 1
ATOM 787 O O . LEU A 1 101 ? -7.106 1.559 1.604 1.00 96.19 101 LEU A O 1
ATOM 791 N N . PRO A 1 102 ? -6.105 1.764 -0.400 1.00 95.69 102 PRO A N 1
ATOM 792 C CA . PRO A 1 102 ? -4.832 2.161 0.194 1.00 95.69 102 PRO A CA 1
ATOM 793 C C . PRO A 1 102 ? -4.901 3.514 0.928 1.00 95.69 102 PRO A C 1
ATOM 795 O O . PRO A 1 102 ? -4.245 3.647 1.963 1.00 95.69 102 PRO A O 1
ATOM 798 N N . ASP A 1 103 ? -5.754 4.450 0.499 1.00 96.69 103 ASP A N 1
ATOM 799 C CA . ASP A 1 103 ? -6.020 5.704 1.217 1.00 96.69 103 ASP A CA 1
ATOM 800 C C . ASP A 1 103 ? -6.637 5.468 2.598 1.00 96.69 103 ASP A C 1
ATOM 802 O O . ASP A 1 103 ? -6.136 5.953 3.616 1.00 96.69 103 ASP A O 1
ATOM 806 N N . ALA A 1 104 ? -7.653 4.607 2.678 1.00 98.38 104 ALA A N 1
ATOM 807 C CA . ALA A 1 104 ? -8.230 4.220 3.958 1.00 98.38 104 ALA A CA 1
ATOM 808 C C . ALA A 1 104 ? -7.174 3.590 4.887 1.00 98.38 104 ALA A C 1
ATOM 810 O O . ALA A 1 104 ? -7.135 3.883 6.083 1.00 98.38 104 ALA A O 1
ATOM 811 N N . LEU A 1 105 ? -6.268 2.760 4.361 1.00 98.44 105 LEU A N 1
ATOM 812 C CA . LEU A 1 105 ? -5.203 2.156 5.170 1.00 98.44 105 LEU A CA 1
ATOM 813 C C . LEU A 1 105 ? -4.136 3.159 5.619 1.00 98.44 105 LEU A C 1
ATOM 815 O O . LEU A 1 105 ? -3.614 3.012 6.729 1.00 98.44 105 LEU A O 1
ATOM 819 N N . LYS A 1 106 ? -3.841 4.186 4.813 1.00 97.81 106 LYS A N 1
ATOM 820 C CA . LYS A 1 106 ? -3.042 5.338 5.250 1.00 97.81 106 LYS A CA 1
ATOM 821 C C . LYS A 1 106 ? -3.719 6.022 6.433 1.00 97.81 106 LYS A C 1
ATOM 823 O O . LYS A 1 106 ? -3.078 6.184 7.471 1.00 97.81 106 LYS A O 1
ATOM 828 N N . GLU A 1 107 ? -5.000 6.371 6.319 1.00 98.19 107 GLU A N 1
ATOM 829 C CA . GLU A 1 107 ? -5.728 7.042 7.404 1.00 98.19 107 GLU A CA 1
ATOM 830 C C . GLU A 1 107 ? -5.798 6.191 8.673 1.00 98.19 107 GLU A C 1
ATOM 832 O O . GLU A 1 107 ? -5.593 6.711 9.770 1.00 98.19 107 GLU A O 1
ATOM 837 N N . PHE A 1 108 ? -5.962 4.875 8.530 1.00 98.69 108 PHE A N 1
ATOM 838 C CA . PHE A 1 108 ? -5.872 3.939 9.647 1.00 98.69 108 PHE A CA 1
ATOM 839 C C . PHE A 1 108 ? -4.503 3.962 10.322 1.00 98.69 108 PHE A C 1
ATOM 841 O O . PHE A 1 108 ? -4.412 4.027 11.550 1.00 98.69 108 PHE A O 1
ATOM 848 N N . HIS A 1 109 ? -3.425 3.907 9.539 1.00 97.62 109 HIS A N 1
ATOM 849 C CA . HIS A 1 109 ? -2.077 3.961 10.089 1.00 97.62 109 HIS A CA 1
ATOM 850 C C . HIS A 1 109 ? -1.830 5.269 10.853 1.00 97.62 109 HIS A C 1
ATOM 852 O O . HIS A 1 109 ? -1.290 5.221 11.963 1.00 97.62 109 HIS A O 1
ATOM 858 N N . LEU A 1 110 ? -2.277 6.404 10.308 1.00 94.75 110 LEU A N 1
ATOM 859 C CA . LEU A 1 110 ? -2.194 7.704 10.972 1.00 94.75 110 LEU A CA 1
ATOM 860 C C . LEU A 1 110 ? -3.025 7.725 12.258 1.00 94.75 110 LEU A C 1
ATOM 862 O O . LEU A 1 110 ? -2.494 8.046 13.313 1.00 94.75 110 LEU A O 1
ATOM 866 N N . ALA A 1 111 ? -4.282 7.277 12.218 1.00 95.88 111 ALA A N 1
ATOM 867 C CA . ALA A 1 111 ? -5.157 7.234 13.389 1.00 95.88 111 ALA A CA 1
ATOM 868 C C . ALA A 1 111 ? -4.558 6.406 14.541 1.00 95.88 111 ALA A C 1
ATOM 870 O O . ALA A 1 111 ? -4.593 6.819 15.699 1.00 95.88 111 ALA A O 1
ATOM 871 N N . MET A 1 112 ? -3.959 5.254 14.228 1.00 97.12 112 MET A N 1
ATOM 872 C CA . MET A 1 112 ? -3.299 4.389 15.214 1.00 97.12 112 MET A CA 1
ATOM 873 C C . MET A 1 112 ? -2.008 4.983 15.791 1.00 97.12 112 MET A C 1
ATOM 875 O O . MET A 1 112 ? -1.611 4.617 16.899 1.00 97.12 112 MET A O 1
ATOM 879 N N . THR A 1 113 ? -1.356 5.875 15.049 1.00 91.69 113 THR A N 1
ATOM 880 C CA . THR A 1 113 ? -0.119 6.541 15.475 1.00 91.69 113 THR A CA 1
ATOM 881 C C . THR A 1 113 ? -0.422 7.806 16.279 1.00 91.69 113 THR A C 1
ATOM 883 O O . THR A 1 113 ? 0.189 8.018 17.322 1.00 91.69 113 THR A O 1
ATOM 886 N N . ASP A 1 114 ? -1.402 8.597 15.839 1.00 93.12 114 ASP A N 1
ATOM 887 C CA . ASP A 1 114 ? -1.804 9.860 16.466 1.00 93.12 114 ASP A CA 1
ATOM 888 C C . ASP A 1 114 ? -2.638 9.645 17.737 1.00 93.12 114 ASP A C 1
ATOM 890 O O . ASP A 1 114 ? -2.585 10.457 18.657 1.00 93.12 114 ASP A O 1
ATOM 894 N N . GLN A 1 115 ? -3.421 8.558 17.785 1.00 94.56 115 GLN A N 1
ATOM 895 C CA . GLN A 1 115 ? -4.239 8.146 18.934 1.00 94.56 115 GLN A CA 1
ATOM 896 C C . GLN A 1 115 ? -5.154 9.247 19.488 1.00 94.56 115 GLN A C 1
ATOM 898 O O . GLN A 1 115 ? -5.312 9.401 20.700 1.00 94.56 115 GLN A O 1
ATOM 903 N N . THR A 1 116 ? -5.772 10.011 18.587 1.00 95.81 116 THR A N 1
ATOM 904 C CA . THR A 1 116 ? -6.707 11.085 18.950 1.00 95.81 116 THR A CA 1
ATOM 905 C C . THR A 1 116 ? -7.886 10.573 19.783 1.00 95.81 116 THR A C 1
ATOM 907 O O . THR A 1 116 ? -8.263 9.400 19.682 1.00 95.81 116 THR A O 1
ATOM 910 N N . ASP A 1 117 ? -8.531 11.468 20.536 1.00 97.25 117 ASP A N 1
ATOM 911 C CA . ASP A 1 117 ? -9.729 11.142 21.322 1.00 97.25 117 ASP A CA 1
ATOM 912 C C . ASP A 1 117 ? -10.821 10.497 20.458 1.00 97.25 117 ASP A C 1
ATOM 914 O O . ASP A 1 117 ? -11.412 9.503 20.854 1.00 97.25 117 ASP A O 1
ATOM 918 N N . THR A 1 118 ? -11.021 10.966 19.221 1.00 96.31 118 THR A N 1
ATOM 919 C CA . THR A 1 118 ? -11.996 10.372 18.291 1.00 96.31 118 THR A CA 1
ATOM 920 C C . THR A 1 118 ? -11.666 8.918 17.947 1.00 96.31 118 THR A C 1
ATOM 922 O O . THR A 1 118 ? -12.553 8.064 17.920 1.00 96.31 118 THR A O 1
ATOM 925 N N . THR A 1 119 ? -10.393 8.618 17.690 1.00 97.38 119 THR A N 1
ATOM 926 C CA . THR A 1 119 ? -9.934 7.254 17.404 1.00 97.38 119 THR A CA 1
ATOM 927 C C . THR A 1 119 ? -10.088 6.361 18.635 1.00 97.38 119 THR A C 1
ATOM 929 O O . THR A 1 119 ? -10.568 5.231 18.518 1.00 97.38 119 THR A O 1
ATOM 932 N N . ARG A 1 120 ? -9.721 6.868 19.818 1.00 98.44 120 ARG A N 1
ATOM 933 C CA . ARG A 1 120 ? -9.884 6.162 21.094 1.00 98.44 120 ARG A CA 1
ATOM 934 C C . ARG A 1 120 ? -11.352 5.871 21.384 1.00 98.44 120 ARG A C 1
ATOM 936 O O . ARG A 1 120 ? -11.690 4.717 21.623 1.00 98.44 120 ARG A O 1
ATOM 943 N N . ASP A 1 121 ? -12.219 6.871 21.276 1.00 98.44 121 ASP A N 1
ATOM 944 C CA . ASP A 1 121 ? -13.656 6.745 21.513 1.00 98.44 121 ASP A CA 1
ATOM 945 C C . ASP A 1 121 ? -14.292 5.713 20.575 1.00 98.44 121 ASP A C 1
ATOM 947 O O . ASP A 1 121 ? -15.131 4.919 21.001 1.00 98.44 121 ASP A O 1
ATOM 951 N N . ALA A 1 122 ? -13.892 5.676 19.299 1.00 98.38 122 ALA A N 1
ATOM 952 C CA . ALA A 1 122 ? -14.386 4.677 18.353 1.00 98.38 122 ALA A CA 1
ATOM 953 C C . ALA A 1 122 ? -14.031 3.241 18.784 1.00 98.38 122 ALA A C 1
ATOM 955 O O . ALA A 1 122 ? -14.886 2.352 18.730 1.00 98.38 122 ALA A O 1
ATOM 956 N N . LEU A 1 123 ? -12.795 3.009 19.242 1.00 98.56 123 LEU A N 1
ATOM 957 C CA . LEU A 1 123 ? -12.350 1.698 19.726 1.00 98.56 123 LEU A CA 1
ATOM 958 C C . LEU A 1 123 ? -12.960 1.341 21.086 1.00 98.56 123 LEU A C 1
ATOM 960 O O . LEU A 1 123 ? -13.399 0.207 21.269 1.00 98.56 123 LEU A O 1
ATOM 964 N N . ASP A 1 124 ? -13.055 2.294 22.012 1.00 98.50 124 ASP A N 1
ATOM 965 C CA . ASP A 1 124 ? -13.638 2.091 23.340 1.00 98.50 124 ASP A CA 1
ATOM 966 C C . ASP A 1 124 ? -15.122 1.740 23.242 1.00 98.50 124 ASP A C 1
ATOM 968 O O . ASP A 1 124 ? -15.577 0.787 23.879 1.00 98.50 124 ASP A O 1
ATOM 972 N N . ASN A 1 125 ? -15.866 2.442 22.385 1.00 97.81 125 ASN A N 1
ATOM 973 C CA . ASN A 1 125 ? -17.279 2.160 22.148 1.00 97.81 125 ASN A CA 1
ATOM 974 C C . ASN A 1 125 ? -17.502 0.809 21.455 1.00 97.81 125 ASN A C 1
ATOM 976 O O . ASN A 1 125 ? -18.525 0.162 21.688 1.00 97.81 125 ASN A O 1
ATOM 980 N N . ALA A 1 126 ? -16.582 0.375 20.590 1.00 97.56 126 ALA A N 1
ATOM 981 C CA . ALA A 1 126 ? -16.709 -0.884 19.859 1.00 97.56 126 ALA A CA 1
ATOM 982 C C . ALA A 1 126 ? -16.234 -2.108 20.661 1.00 97.56 126 ALA A C 1
ATOM 984 O O . ALA A 1 126 ? -16.866 -3.163 20.602 1.00 97.56 126 ALA A O 1
ATOM 985 N N . PHE A 1 127 ? -15.128 -1.978 21.397 1.00 98.00 127 PHE A N 1
ATOM 986 C CA . PHE A 1 127 ? -14.368 -3.108 21.948 1.00 98.00 127 PHE A CA 1
ATOM 987 C C . PHE A 1 127 ? -13.990 -2.949 23.429 1.00 98.00 127 PHE A C 1
ATOM 989 O O . PHE A 1 127 ? -13.539 -3.911 24.054 1.00 98.00 127 PHE A O 1
ATOM 996 N N . GLY A 1 128 ? -14.203 -1.765 24.008 1.00 97.75 128 GLY A N 1
ATOM 997 C CA . GLY A 1 128 ? -13.924 -1.454 25.407 1.00 97.75 128 GLY A CA 1
ATOM 998 C C . GLY A 1 128 ? -12.491 -0.987 25.679 1.00 97.75 128 GLY A C 1
ATOM 999 O O . GLY A 1 128 ? -11.530 -1.413 25.039 1.00 97.75 128 GLY A O 1
ATOM 1000 N N . ILE A 1 129 ? -12.350 -0.170 26.730 1.00 98.25 129 ILE A N 1
ATOM 1001 C CA . ILE A 1 129 ? -11.104 0.511 27.133 1.00 98.25 129 ILE A CA 1
ATOM 1002 C C . ILE A 1 129 ? -9.917 -0.447 27.249 1.00 98.25 129 ILE A C 1
ATOM 1004 O O . ILE A 1 129 ? -8.812 -0.131 26.820 1.00 98.25 129 ILE A O 1
ATOM 1008 N N . THR A 1 130 ? -10.119 -1.644 27.808 1.00 98.19 130 THR A N 1
ATOM 1009 C CA . THR A 1 130 ? -9.030 -2.617 27.986 1.00 98.19 130 THR A CA 1
ATOM 1010 C C . THR A 1 130 ? -8.425 -3.073 26.657 1.00 98.19 130 THR A C 1
ATOM 1012 O O . THR A 1 130 ? -7.211 -3.271 26.583 1.00 98.19 130 THR A O 1
ATOM 1015 N N . PHE A 1 131 ? -9.244 -3.240 25.614 1.00 98.06 131 PHE A N 1
ATOM 1016 C CA . PHE A 1 131 ? -8.761 -3.604 24.284 1.00 98.06 131 PHE A CA 1
ATOM 1017 C C . PHE A 1 131 ? -7.969 -2.448 23.667 1.00 98.06 131 PHE A C 1
ATOM 1019 O O . PHE A 1 131 ? -6.818 -2.638 23.268 1.00 98.06 131 PHE A O 1
ATOM 1026 N N . THR A 1 132 ? -8.551 -1.249 23.670 1.00 98.44 132 THR A N 1
ATOM 1027 C CA . THR A 1 132 ? -7.944 -0.031 23.120 1.00 98.44 132 THR A CA 1
ATOM 1028 C C . THR A 1 132 ? -6.600 0.279 23.767 1.00 98.44 132 THR A C 1
ATOM 1030 O O . THR A 1 132 ? -5.598 0.456 23.078 1.00 98.44 132 THR A O 1
ATOM 1033 N N . ASP A 1 133 ? -6.537 0.248 25.100 1.00 98.06 133 ASP A N 1
ATOM 1034 C CA . ASP A 1 133 ? -5.312 0.506 25.854 1.00 98.06 133 ASP A CA 1
ATOM 1035 C C . ASP A 1 133 ? -4.199 -0.481 25.518 1.00 98.06 133 ASP A C 1
ATOM 1037 O O . ASP A 1 133 ? -3.033 -0.095 25.417 1.00 98.06 133 ASP A O 1
ATOM 1041 N N . LYS A 1 134 ? -4.538 -1.766 25.376 1.00 98.12 134 LYS A N 1
ATOM 1042 C CA . LYS A 1 134 ? -3.567 -2.799 25.010 1.00 98.12 134 LYS A CA 1
ATOM 1043 C C . LYS A 1 134 ? -3.009 -2.533 23.611 1.00 98.12 134 LYS A C 1
ATOM 1045 O O . LYS A 1 134 ? -1.800 -2.644 23.417 1.00 98.12 134 LYS A O 1
ATOM 1050 N N . LEU A 1 135 ? -3.882 -2.193 22.665 1.00 97.69 135 LEU A N 1
ATOM 1051 C CA . LEU A 1 135 ? -3.533 -1.947 21.271 1.00 97.69 135 LEU A CA 1
ATOM 1052 C C . LEU A 1 135 ? -2.614 -0.722 21.141 1.00 97.69 135 LEU A C 1
ATOM 1054 O O . LEU A 1 135 ? -1.506 -0.839 20.620 1.00 97.69 135 LEU A O 1
ATOM 1058 N N . PHE A 1 136 ? -3.004 0.411 21.724 1.00 97.94 136 PHE A N 1
ATOM 1059 C CA . PHE A 1 136 ? -2.219 1.648 21.703 1.00 97.94 136 PHE A CA 1
ATOM 1060 C C . PHE A 1 136 ? -0.879 1.536 22.427 1.00 97.94 136 PHE A C 1
ATOM 1062 O O . PHE A 1 136 ? 0.152 1.855 21.837 1.00 97.94 136 PHE A O 1
ATOM 1069 N N . LYS A 1 137 ? -0.841 0.966 23.640 1.00 97.56 137 LYS A N 1
ATOM 1070 C CA . LYS A 1 137 ? 0.434 0.702 24.338 1.00 97.56 137 LYS A CA 1
ATOM 1071 C C . LYS A 1 137 ? 1.343 -0.218 23.524 1.00 97.56 137 LYS A C 1
ATOM 1073 O O . LYS A 1 137 ? 2.566 -0.117 23.616 1.00 97.56 137 LYS A O 1
ATOM 1078 N N . GLY A 1 138 ? 0.759 -1.149 22.770 1.00 97.44 138 GLY A N 1
ATOM 1079 C CA . GLY A 1 138 ? 1.501 -2.048 21.899 1.00 97.44 138 GLY A CA 1
ATOM 1080 C C . GLY A 1 138 ? 2.162 -1.320 20.727 1.00 97.44 138 GLY A C 1
ATOM 1081 O O . GLY A 1 138 ? 3.322 -1.617 20.426 1.00 97.44 138 GLY A O 1
ATOM 1082 N N . ILE A 1 139 ? 1.446 -0.370 20.115 1.00 95.12 139 ILE A N 1
ATOM 1083 C CA . ILE A 1 139 ? 1.925 0.474 19.009 1.00 95.12 139 ILE A CA 1
ATOM 1084 C C . ILE A 1 139 ? 2.995 1.454 19.505 1.00 95.12 139 ILE A C 1
ATOM 1086 O O . ILE A 1 139 ? 4.081 1.493 18.935 1.00 95.12 139 ILE A O 1
ATOM 1090 N N . GLU A 1 140 ? 2.753 2.169 20.611 1.00 94.38 140 GLU A N 1
ATOM 1091 C CA . GLU A 1 140 ? 3.713 3.121 21.208 1.00 94.38 140 GLU A CA 1
ATOM 1092 C C . GLU A 1 140 ? 5.057 2.466 21.542 1.00 94.38 140 GLU A C 1
ATOM 1094 O O . GLU A 1 140 ? 6.121 3.057 21.363 1.00 94.38 140 GLU A O 1
ATOM 1099 N N . LYS A 1 141 ? 5.019 1.221 22.031 1.00 95.69 141 LYS A N 1
ATOM 1100 C CA . LYS A 1 141 ? 6.224 0.446 22.358 1.00 95.69 141 LYS A CA 1
ATOM 1101 C C . LYS A 1 141 ? 6.865 -0.222 21.140 1.00 95.69 141 LYS A C 1
ATOM 1103 O O . LYS A 1 141 ? 7.887 -0.884 21.302 1.00 95.69 141 LYS A O 1
ATOM 1108 N N . GLY A 1 142 ? 6.250 -0.134 19.959 1.00 92.88 142 GLY A N 1
ATOM 1109 C CA . GLY A 1 142 ? 6.682 -0.838 18.748 1.00 92.88 142 GLY A CA 1
ATOM 1110 C C . GLY A 1 142 ? 6.579 -2.366 18.832 1.00 92.88 142 GLY A C 1
ATOM 1111 O O . GLY A 1 142 ? 7.211 -3.072 18.053 1.00 92.88 142 GLY A O 1
ATOM 1112 N N . THR A 1 143 ? 5.812 -2.902 19.787 1.00 96.12 143 THR A N 1
ATOM 1113 C CA . THR A 1 143 ? 5.632 -4.358 19.958 1.00 96.12 143 THR A CA 1
ATOM 1114 C C . THR A 1 143 ? 4.612 -4.955 18.994 1.00 96.12 143 THR A C 1
ATOM 1116 O O . THR A 1 143 ? 4.640 -6.160 18.749 1.00 96.12 143 THR A O 1
ATOM 1119 N N . ILE A 1 144 ? 3.726 -4.125 18.438 1.00 96.62 144 ILE A N 1
ATOM 1120 C CA . ILE A 1 144 ? 2.842 -4.486 17.329 1.00 96.62 144 ILE A CA 1
ATOM 1121 C C . ILE A 1 144 ? 2.879 -3.378 16.278 1.00 96.62 144 ILE A C 1
ATOM 1123 O O . ILE A 1 144 ? 3.047 -2.205 16.609 1.00 96.62 144 ILE A O 1
ATOM 1127 N N . THR A 1 145 ? 2.702 -3.749 15.013 1.00 97.56 145 THR A N 1
ATOM 1128 C CA . THR A 1 145 ? 2.529 -2.786 13.921 1.00 97.56 145 THR A CA 1
ATOM 1129 C C . THR A 1 145 ? 1.059 -2.390 13.778 1.00 97.56 145 THR A C 1
ATOM 1131 O O . THR A 1 145 ? 0.167 -3.086 14.275 1.00 97.56 145 THR A O 1
ATOM 1134 N N . THR A 1 146 ? 0.771 -1.313 13.045 1.00 97.81 146 THR A N 1
ATOM 1135 C CA . THR A 1 146 ? -0.620 -0.932 12.753 1.00 97.81 146 THR A CA 1
ATOM 1136 C C . THR A 1 146 ? -1.314 -1.973 11.865 1.00 97.81 146 THR A C 1
ATOM 1138 O O . THR A 1 146 ? -2.478 -2.277 12.112 1.00 97.81 146 THR A O 1
ATOM 1141 N N . LYS A 1 147 ? -0.610 -2.657 10.944 1.00 97.81 147 LYS A N 1
ATOM 1142 C CA . LYS A 1 147 ? -1.144 -3.861 10.268 1.00 97.81 147 LYS A CA 1
ATOM 1143 C C . LYS A 1 147 ? -1.678 -4.881 11.274 1.00 97.81 147 LYS A C 1
ATOM 1145 O O . LYS A 1 147 ? -2.799 -5.371 11.138 1.00 97.81 147 LYS A O 1
ATOM 1150 N N . LYS A 1 148 ? -0.887 -5.203 12.305 1.00 98.12 148 LYS A N 1
ATOM 1151 C CA . LYS A 1 148 ? -1.292 -6.187 13.315 1.00 98.12 148 LYS A CA 1
ATOM 1152 C C . LYS A 1 148 ? -2.474 -5.694 14.148 1.00 98.12 148 LYS A C 1
ATOM 1154 O O . LYS A 1 148 ? -3.379 -6.476 14.430 1.00 98.12 148 LYS A O 1
ATOM 1159 N N . ALA A 1 149 ? -2.491 -4.407 14.486 1.00 98.44 149 ALA A N 1
ATOM 1160 C CA . ALA A 1 149 ? -3.617 -3.771 15.156 1.00 98.44 149 ALA A CA 1
ATOM 1161 C C . ALA A 1 149 ? -4.917 -3.894 14.339 1.00 98.44 149 ALA A C 1
ATOM 1163 O O . ALA A 1 149 ? -5.941 -4.299 14.889 1.00 98.44 149 ALA A O 1
ATOM 1164 N N . LEU A 1 150 ? -4.873 -3.646 13.023 1.00 98.62 150 LEU A N 1
ATOM 1165 C CA . LEU A 1 150 ? -6.033 -3.816 12.142 1.00 98.62 150 LEU A CA 1
ATOM 1166 C C . LEU A 1 150 ? -6.537 -5.264 12.141 1.00 98.62 150 LEU A C 1
ATOM 1168 O O . LEU A 1 150 ? -7.735 -5.501 12.266 1.00 98.62 150 LEU A O 1
ATOM 1172 N N . GLN A 1 151 ? -5.633 -6.245 12.078 1.00 97.62 151 GLN A N 1
ATOM 1173 C CA . GLN A 1 151 ? -6.002 -7.663 12.167 1.00 97.62 151 GLN A CA 1
ATOM 1174 C C . GLN A 1 151 ? -6.669 -8.018 13.511 1.00 97.62 151 GLN A C 1
ATOM 1176 O O . GLN A 1 151 ? -7.611 -8.813 13.537 1.00 97.62 151 GLN A O 1
ATOM 1181 N N . GLU A 1 152 ? -6.211 -7.440 14.628 1.00 98.06 152 GLU A N 1
ATOM 1182 C CA . GLU A 1 152 ? -6.849 -7.627 15.941 1.00 98.06 152 GLU A CA 1
ATOM 1183 C C . GLU A 1 152 ? -8.244 -6.986 15.995 1.00 98.06 152 GLU A C 1
ATOM 1185 O O . GLU A 1 152 ? -9.182 -7.628 16.467 1.00 98.06 152 GLU A O 1
ATOM 1190 N N . ILE A 1 153 ? -8.413 -5.783 15.436 1.00 98.31 153 ILE A N 1
ATOM 1191 C CA . ILE A 1 153 ? -9.712 -5.097 15.325 1.00 98.31 153 ILE A CA 1
ATOM 1192 C C . ILE A 1 153 ? -10.698 -5.911 14.479 1.00 98.31 153 ILE A C 1
ATOM 1194 O O . ILE A 1 153 ? -11.835 -6.135 14.895 1.00 98.31 153 ILE A O 1
ATOM 1198 N N . ILE A 1 154 ? -10.262 -6.413 13.320 1.00 97.56 154 ILE A N 1
ATOM 1199 C CA . ILE A 1 154 ? -11.074 -7.277 12.451 1.00 97.56 154 ILE A CA 1
ATOM 1200 C C . ILE A 1 154 ? -11.530 -8.528 13.214 1.00 97.56 154 ILE A C 1
ATOM 1202 O O . ILE A 1 154 ? -12.688 -8.944 13.113 1.00 97.56 154 ILE A O 1
ATOM 1206 N N . LYS A 1 155 ? -10.632 -9.138 13.995 1.00 96.69 155 LYS A N 1
ATOM 1207 C CA . LYS A 1 155 ? -10.940 -10.329 14.791 1.00 96.69 155 LYS A CA 1
ATOM 1208 C C . LYS A 1 155 ? -11.955 -10.038 15.899 1.00 96.69 155 LYS A C 1
ATOM 1210 O O . LYS A 1 155 ? -12.911 -10.800 16.040 1.00 96.69 155 LYS A O 1
ATOM 1215 N N . GLU A 1 156 ? -11.780 -8.961 16.664 1.00 97.00 156 GLU A N 1
ATOM 1216 C CA . GLU A 1 156 ? -12.729 -8.599 17.727 1.00 97.00 156 GLU A CA 1
ATOM 1217 C C . GLU A 1 156 ? -14.087 -8.158 17.156 1.00 97.00 156 GLU A C 1
ATOM 1219 O O . GLU A 1 156 ? -15.126 -8.524 17.706 1.00 97.00 156 GLU A O 1
ATOM 1224 N N . SER A 1 157 ? -14.106 -7.487 15.999 1.00 96.12 157 SER A N 1
ATOM 1225 C CA . SER A 1 157 ? -15.335 -7.153 15.263 1.00 96.12 157 SER A CA 1
ATOM 1226 C C . SER A 1 157 ? -16.164 -8.398 14.926 1.00 96.12 157 SER A C 1
ATOM 1228 O O . SER A 1 157 ? -17.367 -8.427 15.196 1.00 96.12 157 SER A O 1
ATOM 1230 N N . LYS A 1 158 ? -15.522 -9.465 14.425 1.00 93.56 158 LYS A N 1
ATOM 1231 C CA . LYS A 1 158 ? -16.187 -10.752 14.145 1.00 93.56 158 LYS A CA 1
ATOM 1232 C C . LYS A 1 158 ? -16.721 -11.432 15.411 1.00 93.56 158 LYS A C 1
ATOM 1234 O O . LYS A 1 158 ? -17.720 -12.140 15.341 1.00 93.56 158 LYS A O 1
ATOM 1239 N N . LYS A 1 159 ? -16.058 -11.245 16.556 1.00 92.56 159 LYS A N 1
ATOM 1240 C CA . LYS A 1 159 ? -16.401 -11.908 17.822 1.00 92.56 159 LYS A CA 1
ATOM 1241 C C . LYS A 1 159 ? -17.658 -11.334 18.476 1.00 92.56 159 LYS A C 1
ATOM 1243 O O . LYS A 1 159 ? -18.477 -12.106 18.965 1.00 92.56 159 LYS A O 1
ATOM 1248 N N . TYR A 1 160 ? -17.788 -10.010 18.524 1.00 86.06 160 TYR A N 1
ATOM 1249 C CA . TYR A 1 160 ? -18.895 -9.362 19.239 1.00 86.06 160 TYR A CA 1
ATOM 1250 C C . TYR A 1 160 ? -20.043 -8.931 18.329 1.00 86.06 160 TYR A C 1
ATOM 1252 O O . TYR A 1 160 ? -21.162 -8.776 18.812 1.00 86.06 160 TYR A O 1
ATOM 1260 N N . GLY A 1 161 ? -19.784 -8.774 17.027 1.00 87.94 161 GLY A N 1
ATOM 1261 C CA . GLY A 1 161 ? -20.714 -8.119 16.115 1.00 87.94 161 GLY A CA 1
ATOM 1262 C C . GLY A 1 161 ? -20.801 -6.619 16.410 1.00 87.94 161 GLY A C 1
ATOM 1263 O O . GLY A 1 161 ? -20.854 -6.187 17.558 1.00 87.94 161 GLY A O 1
ATOM 1264 N N . LEU A 1 162 ? -20.798 -5.799 15.364 1.00 94.81 162 LEU A N 1
ATOM 1265 C CA . LEU A 1 162 ? -20.859 -4.346 15.509 1.00 94.81 162 LEU A CA 1
ATOM 1266 C C . LEU A 1 162 ? -22.264 -3.842 15.196 1.00 94.81 162 LEU A C 1
ATOM 1268 O O . LEU A 1 162 ? -22.823 -4.171 14.148 1.00 94.81 162 LEU A O 1
ATOM 1272 N N . SER A 1 163 ? -22.808 -2.985 16.058 1.00 96.81 163 SER A N 1
ATOM 1273 C CA . SER A 1 163 ? -23.990 -2.186 15.723 1.00 96.81 163 SER A CA 1
ATOM 1274 C C . SER A 1 163 ? -23.690 -1.217 14.573 1.00 96.81 163 SER A C 1
ATOM 1276 O O . SER A 1 163 ? -22.538 -0.852 14.341 1.00 96.81 163 SER A O 1
ATOM 1278 N N . VAL A 1 164 ? -24.727 -0.743 13.876 1.00 96.69 164 VAL A N 1
ATOM 1279 C CA . VAL A 1 164 ? -24.578 0.250 12.791 1.00 96.69 164 VAL A CA 1
ATOM 1280 C C . VAL A 1 164 ? -23.842 1.504 13.278 1.00 96.69 164 VAL A C 1
ATOM 1282 O O . VAL A 1 164 ? -22.958 2.004 12.589 1.00 96.69 164 VAL A O 1
ATOM 1285 N N . GLN A 1 165 ? -24.145 1.969 14.493 1.00 97.56 165 GLN A N 1
ATOM 1286 C CA . GLN A 1 165 ? -23.480 3.128 15.086 1.00 97.56 165 GLN A CA 1
ATOM 1287 C C . GLN A 1 165 ? -21.983 2.875 15.311 1.00 97.56 165 GLN A C 1
ATOM 1289 O O . GLN A 1 165 ? -21.166 3.713 14.941 1.00 97.56 165 GLN A O 1
ATOM 1294 N N . GLN A 1 166 ? -21.609 1.711 15.852 1.00 98.06 166 GLN A N 1
ATOM 1295 C CA . GLN A 1 166 ? -20.197 1.357 16.038 1.00 98.06 166 GLN A CA 1
ATOM 1296 C C . GLN A 1 166 ? -19.470 1.215 14.695 1.00 98.06 166 GLN A C 1
ATOM 1298 O O . GLN A 1 166 ? -18.330 1.646 14.572 1.00 98.06 166 GLN A O 1
ATOM 1303 N N . GLN A 1 167 ? -20.118 0.663 13.665 1.00 97.56 167 GLN A N 1
ATOM 1304 C CA . GLN A 1 167 ? -19.529 0.577 12.322 1.00 97.56 167 GLN A CA 1
ATOM 1305 C C . GLN A 1 167 ? -19.239 1.967 11.740 1.00 97.56 167 GLN A C 1
ATOM 1307 O O . GLN A 1 167 ? -18.166 2.186 11.178 1.00 97.56 167 GLN A O 1
ATOM 1312 N N . GLN A 1 168 ? -20.164 2.917 11.904 1.00 97.75 168 GLN A N 1
ATOM 1313 C CA . GLN A 1 168 ? -19.977 4.304 11.470 1.00 97.75 168 GLN A CA 1
ATOM 1314 C C . GLN A 1 168 ? -18.871 5.003 12.266 1.00 97.75 168 GLN A C 1
ATOM 1316 O O . GLN A 1 168 ? -18.009 5.637 11.667 1.00 97.75 168 GLN A O 1
ATOM 1321 N N . GLN A 1 169 ? -18.843 4.830 13.591 1.00 98.19 169 GLN A N 1
ATOM 1322 C CA . GLN A 1 169 ? -17.793 5.386 14.450 1.00 98.19 169 GLN A CA 1
ATOM 1323 C C . GLN A 1 169 ? -16.409 4.823 14.119 1.00 98.19 169 GLN A C 1
ATOM 1325 O O . GLN A 1 169 ? -15.440 5.570 14.092 1.00 98.19 169 GLN A O 1
ATOM 1330 N N . LEU A 1 170 ? -16.301 3.524 13.827 1.00 98.50 170 LEU A N 1
ATOM 1331 C CA . LEU A 1 170 ? -15.041 2.927 13.380 1.00 98.50 170 LEU A CA 1
ATOM 1332 C C . LEU A 1 170 ? -14.649 3.422 11.985 1.00 98.50 170 LEU A C 1
ATOM 1334 O O . LEU A 1 170 ? -13.470 3.637 11.728 1.00 98.50 170 LEU A O 1
ATOM 1338 N N . THR A 1 171 ? -15.619 3.635 11.095 1.00 98.50 171 THR A N 1
ATOM 1339 C CA . THR A 1 171 ? -15.356 4.200 9.764 1.00 98.50 171 THR A CA 1
ATOM 1340 C C . THR A 1 171 ? -14.742 5.591 9.892 1.00 98.50 171 THR A C 1
ATOM 1342 O O . THR A 1 171 ? -13.621 5.802 9.441 1.00 98.50 171 THR A O 1
ATOM 1345 N N . SER A 1 172 ? -15.412 6.516 10.578 1.00 97.56 172 SER A N 1
ATOM 1346 C CA . SER A 1 172 ? -14.932 7.895 10.699 1.00 97.56 172 SER A CA 1
ATOM 1347 C C . SER A 1 172 ? -13.722 8.035 11.627 1.00 97.56 172 SER A C 1
ATOM 1349 O O . SER A 1 172 ? -12.804 8.793 11.327 1.00 97.56 172 SER A O 1
ATOM 1351 N N . GLY A 1 173 ? -13.684 7.294 12.736 1.00 97.56 173 GLY A N 1
ATOM 1352 C CA . GLY A 1 173 ? -12.636 7.412 13.751 1.00 97.56 173 GLY A CA 1
ATOM 1353 C C . GLY A 1 173 ? -11.326 6.711 13.400 1.00 97.56 173 GLY A C 1
ATOM 1354 O O . GLY A 1 173 ? -10.274 7.127 13.889 1.00 97.56 173 GLY A O 1
ATOM 1355 N N . LEU A 1 174 ? -11.374 5.662 12.569 1.00 98.31 174 LEU A N 1
ATOM 1356 C CA . LEU A 1 174 ? -10.177 4.924 12.159 1.00 98.31 174 LEU A CA 1
ATOM 1357 C C . LEU A 1 174 ? -9.768 5.224 10.720 1.00 98.31 174 LEU A C 1
ATOM 1359 O O . LEU A 1 174 ? -8.582 5.288 10.445 1.00 98.31 174 LEU A O 1
ATOM 1363 N N . PHE A 1 175 ? -10.722 5.405 9.810 1.00 98.00 175 PHE A N 1
ATOM 1364 C CA . PHE A 1 175 ? -10.446 5.528 8.375 1.00 98.00 175 PHE A CA 1
ATOM 1365 C C . PHE A 1 175 ? -10.829 6.905 7.805 1.00 98.00 175 PHE A C 1
ATOM 1367 O O . PHE A 1 175 ? -10.506 7.201 6.657 1.00 98.00 175 PHE A O 1
ATOM 1374 N N . LYS A 1 176 ? -11.488 7.763 8.598 1.00 95.69 176 LYS A N 1
ATOM 1375 C CA . LYS A 1 176 ? -11.925 9.121 8.223 1.00 95.69 176 LYS A CA 1
ATOM 1376 C C . LYS A 1 176 ? -12.737 9.125 6.915 1.00 95.69 176 LYS A C 1
ATOM 1378 O O . LYS A 1 176 ? -13.449 8.163 6.633 1.00 95.69 176 LYS A O 1
ATOM 1383 N N . GLY A 1 177 ? -12.657 10.208 6.136 1.00 95.88 177 GLY A N 1
ATOM 1384 C CA . GLY A 1 177 ? -13.356 10.334 4.850 1.00 95.88 177 GLY A CA 1
ATOM 1385 C C . GLY A 1 177 ? -12.969 9.240 3.850 1.00 95.88 177 GLY A C 1
ATOM 1386 O O . GLY A 1 177 ? -13.846 8.673 3.207 1.00 95.88 177 GLY A O 1
ATOM 1387 N N . ALA A 1 178 ? -11.693 8.841 3.818 1.00 95.19 178 ALA A N 1
ATOM 1388 C CA . ALA A 1 178 ? -11.221 7.726 2.993 1.00 95.19 178 ALA A CA 1
ATOM 1389 C C . ALA A 1 178 ? -11.957 6.411 3.316 1.00 95.19 178 ALA A C 1
ATOM 1391 O O . ALA A 1 178 ? -12.259 5.603 2.439 1.00 95.19 178 ALA A O 1
ATOM 1392 N N . GLY A 1 179 ? -12.319 6.220 4.587 1.00 97.12 179 GLY A N 1
ATOM 1393 C CA . GLY A 1 179 ? -13.144 5.110 5.039 1.00 97.12 179 GLY A CA 1
ATOM 1394 C C . GLY A 1 179 ? -14.538 5.090 4.430 1.00 97.12 179 GLY A C 1
ATOM 1395 O O . GLY A 1 179 ? -15.028 4.029 4.046 1.00 97.12 179 GLY A O 1
ATOM 1396 N N . GLU A 1 180 ? -15.180 6.252 4.347 1.00 97.12 180 GLU A N 1
ATOM 1397 C CA . GLU A 1 180 ? -16.495 6.407 3.718 1.00 97.12 180 GLU A CA 1
ATOM 1398 C C . GLU A 1 180 ? -16.397 6.133 2.216 1.00 97.12 180 GLU A C 1
ATOM 1400 O O . GLU A 1 180 ? -17.204 5.383 1.662 1.00 97.12 180 GLU A O 1
ATOM 1405 N N . ASP A 1 181 ? -15.345 6.652 1.583 1.00 96.38 181 ASP A N 1
ATOM 1406 C CA . ASP A 1 181 ? -15.056 6.437 0.172 1.00 96.38 181 ASP A CA 1
ATOM 1407 C C . ASP A 1 181 ? -14.809 4.971 -0.182 1.00 96.38 181 ASP A C 1
ATOM 1409 O O . ASP A 1 181 ? -15.237 4.529 -1.254 1.00 96.38 181 ASP A O 1
ATOM 1413 N N . ALA A 1 182 ? -14.169 4.220 0.716 1.00 96.19 182 ALA A N 1
ATOM 1414 C CA . ALA A 1 182 ? -13.895 2.793 0.577 1.00 96.19 182 ALA A CA 1
ATOM 1415 C C . ALA A 1 182 ? -15.091 1.881 0.927 1.00 96.19 182 ALA A C 1
ATOM 1417 O O . ALA A 1 182 ? -14.967 0.654 0.899 1.00 96.19 182 ALA A O 1
ATOM 1418 N N . GLY A 1 183 ? -16.259 2.451 1.245 1.00 96.38 183 GLY A N 1
ATOM 1419 C CA . GLY A 1 183 ? -17.483 1.698 1.541 1.00 96.38 183 GLY A CA 1
ATOM 1420 C C . GLY A 1 183 ? -17.659 1.309 3.013 1.00 96.38 183 GLY A C 1
ATOM 1421 O O . GLY A 1 183 ? -18.506 0.472 3.332 1.00 96.38 183 GLY A O 1
ATOM 1422 N N . GLY A 1 184 ? -16.889 1.917 3.916 1.00 97.69 184 GLY A N 1
ATOM 1423 C CA . GLY A 1 184 ? -16.997 1.756 5.363 1.00 97.69 184 GLY A CA 1
ATOM 1424 C C . GLY A 1 184 ? -16.108 0.663 5.958 1.00 97.69 184 GLY A C 1
ATOM 1425 O O . GLY A 1 184 ? -15.580 -0.211 5.268 1.00 97.69 184 GLY A O 1
ATOM 1426 N N . ALA A 1 185 ? -15.978 0.682 7.288 1.00 97.81 185 ALA A N 1
ATOM 1427 C CA . ALA A 1 185 ? -15.070 -0.191 8.036 1.00 97.81 185 ALA A CA 1
ATOM 1428 C C . ALA A 1 185 ? -15.266 -1.684 7.726 1.00 97.81 185 ALA A C 1
ATOM 1430 O O . ALA A 1 185 ? -14.289 -2.401 7.543 1.00 97.81 185 ALA A O 1
ATOM 1431 N N . LEU A 1 186 ? -16.510 -2.166 7.608 1.00 97.00 186 LEU A N 1
ATOM 1432 C CA . LEU A 1 186 ? -16.759 -3.579 7.299 1.00 97.00 186 LEU A CA 1
ATOM 1433 C C . LEU A 1 186 ? -16.287 -3.975 5.896 1.00 97.00 186 LEU A C 1
ATOM 1435 O O . LEU A 1 186 ? -15.763 -5.077 5.734 1.00 97.00 186 LEU A O 1
ATOM 1439 N N . LYS A 1 187 ? -16.434 -3.089 4.902 1.00 97.12 187 LYS A N 1
ATOM 1440 C CA . LYS A 1 187 ? -15.953 -3.343 3.539 1.00 97.12 187 LYS A CA 1
ATOM 1441 C C . LYS A 1 187 ? -14.428 -3.387 3.501 1.00 97.12 187 LYS A C 1
ATOM 1443 O O . LYS A 1 187 ? -13.852 -4.277 2.883 1.00 97.12 187 LYS A O 1
ATOM 1448 N N . ILE A 1 188 ? -13.777 -2.494 4.244 1.00 98.19 188 ILE A N 1
ATOM 1449 C CA . ILE A 1 188 ? -12.321 -2.504 4.418 1.00 98.19 188 ILE A CA 1
ATOM 1450 C C . ILE A 1 188 ? -11.874 -3.788 5.129 1.00 98.19 188 ILE A C 1
ATOM 1452 O O . ILE A 1 188 ? -10.917 -4.427 4.706 1.00 98.19 188 ILE A O 1
ATOM 1456 N N . PHE A 1 189 ? -12.580 -4.226 6.175 1.00 97.38 189 PHE A N 1
ATOM 1457 C CA . PHE A 1 189 ? -12.266 -5.475 6.878 1.00 97.38 189 PHE A CA 1
ATOM 1458 C C . PHE A 1 189 ? -12.406 -6.702 5.970 1.00 97.38 189 PHE A C 1
ATOM 1460 O O . PHE A 1 189 ? -11.586 -7.617 6.050 1.00 97.38 189 PHE A O 1
ATOM 1467 N N . GLU A 1 190 ? -13.433 -6.742 5.117 1.00 95.44 190 GLU A N 1
ATOM 1468 C CA . GLU A 1 190 ? -13.594 -7.765 4.079 1.00 95.44 190 GLU A CA 1
ATOM 1469 C C . GLU A 1 190 ? -12.397 -7.752 3.121 1.00 95.44 190 GLU A C 1
ATOM 1471 O O . GLU A 1 190 ? -11.746 -8.784 2.945 1.00 95.44 190 GLU A O 1
ATOM 1476 N N . ALA A 1 191 ? -12.065 -6.579 2.576 1.00 95.31 191 ALA A N 1
ATOM 1477 C CA . ALA A 1 191 ? -10.970 -6.409 1.630 1.00 95.31 191 ALA A CA 1
ATOM 1478 C C . ALA A 1 191 ? -9.623 -6.842 2.218 1.00 95.31 191 ALA A C 1
ATOM 1480 O O . ALA A 1 191 ? -8.878 -7.570 1.574 1.00 95.31 191 ALA A O 1
ATOM 1481 N N . ILE A 1 192 ? -9.331 -6.469 3.465 1.00 95.94 192 ILE A N 1
ATOM 1482 C CA . ILE A 1 192 ? -8.070 -6.832 4.118 1.00 95.94 192 ILE A CA 1
ATOM 1483 C C . ILE A 1 192 ? -7.991 -8.322 4.428 1.00 95.94 192 ILE A C 1
ATOM 1485 O O . ILE A 1 192 ? -6.929 -8.911 4.256 1.00 95.94 192 ILE A O 1
ATOM 1489 N N . ASN A 1 193 ? -9.089 -8.961 4.844 1.00 93.31 193 ASN A N 1
ATOM 1490 C CA . ASN A 1 193 ? -9.075 -10.419 4.991 1.00 93.31 193 ASN A CA 1
ATOM 1491 C C . ASN A 1 193 ? -8.789 -11.093 3.644 1.00 93.31 193 ASN A C 1
ATOM 1493 O O . ASN A 1 193 ? -7.908 -11.938 3.579 1.00 93.31 193 ASN A O 1
ATOM 1497 N N . LYS A 1 194 ? -9.467 -10.672 2.570 1.00 92.06 194 LYS A N 1
ATOM 1498 C CA . LYS A 1 194 ? -9.281 -11.251 1.233 1.00 92.06 194 LYS A CA 1
ATOM 1499 C C . LYS A 1 194 ? -7.875 -11.008 0.664 1.00 92.06 194 LYS A C 1
ATOM 1501 O O . LYS A 1 194 ? -7.302 -11.909 0.058 1.00 92.06 194 LYS A O 1
ATOM 1506 N N . ALA A 1 195 ? -7.313 -9.817 0.867 1.00 91.31 195 ALA A N 1
ATOM 1507 C CA . ALA A 1 195 ? -5.985 -9.454 0.368 1.00 91.31 195 ALA A CA 1
ATOM 1508 C C . ALA A 1 195 ? -4.844 -10.183 1.098 1.00 91.31 195 ALA A C 1
ATOM 1510 O O . ALA A 1 195 ? -3.779 -10.388 0.516 1.00 91.31 195 ALA A O 1
ATOM 1511 N N . LEU A 1 196 ? -5.055 -10.538 2.373 1.00 89.94 196 LEU A N 1
ATOM 1512 C CA . LEU A 1 196 ? -4.054 -11.183 3.231 1.00 89.94 196 LEU A CA 1
ATOM 1513 C C . LEU A 1 196 ? -4.263 -12.696 3.405 1.00 89.94 196 LEU A C 1
ATOM 1515 O O . LEU A 1 196 ? -3.447 -13.341 4.062 1.00 89.94 196 LEU A O 1
ATOM 1519 N N . GLU A 1 197 ? -5.346 -13.268 2.879 1.00 84.56 197 GLU A N 1
ATOM 1520 C CA . GLU A 1 197 ? -5.486 -14.721 2.762 1.00 84.56 197 GLU A CA 1
ATOM 1521 C C . GLU A 1 197 ? -4.406 -15.257 1.808 1.00 84.56 197 GLU A C 1
ATOM 1523 O O . GLU A 1 197 ? -4.123 -14.629 0.790 1.00 84.56 197 GLU A O 1
ATOM 1528 N N . ASP A 1 198 ? -3.780 -16.395 2.146 1.00 56.12 198 ASP A N 1
ATOM 1529 C CA . ASP A 1 198 ? -2.762 -17.047 1.310 1.00 56.12 198 ASP A CA 1
ATOM 1530 C C . ASP A 1 198 ? -3.382 -17.431 -0.040 1.00 56.12 198 ASP A C 1
ATOM 1532 O O . ASP A 1 198 ? -3.972 -18.501 -0.214 1.00 56.12 198 ASP A O 1
ATOM 1536 N N . GLN A 1 199 ? -3.267 -16.534 -1.013 1.00 55.47 199 GLN A N 1
ATOM 1537 C CA . GLN A 1 199 ? -3.694 -16.800 -2.371 1.00 55.47 199 GLN A CA 1
ATOM 1538 C C . GLN A 1 199 ? -2.590 -17.600 -3.051 1.00 55.47 199 GLN A C 1
ATOM 1540 O O . GLN A 1 199 ? -1.516 -17.090 -3.365 1.00 55.47 199 GLN A O 1
ATOM 1545 N N . THR A 1 200 ? -2.857 -18.877 -3.318 1.00 57.09 200 THR A N 1
ATOM 1546 C CA . THR A 1 200 ? -2.152 -19.543 -4.414 1.00 57.09 200 THR A CA 1
ATOM 1547 C C . THR A 1 200 ? -2.646 -18.860 -5.686 1.00 57.09 200 THR A C 1
ATOM 1549 O O . THR A 1 200 ? -3.771 -19.115 -6.112 1.00 57.09 200 THR A O 1
ATOM 1552 N N . ILE A 1 201 ? -1.870 -17.919 -6.227 1.00 61.84 201 ILE A N 1
ATOM 1553 C CA . ILE A 1 201 ? -2.283 -17.141 -7.398 1.00 61.84 201 ILE A CA 1
ATOM 1554 C C . ILE A 1 201 ? -2.298 -18.084 -8.602 1.00 61.84 201 ILE A C 1
ATOM 1556 O O . ILE A 1 201 ? -1.265 -18.397 -9.192 1.00 61.84 201 ILE A O 1
ATOM 1560 N N . VAL A 1 202 ? -3.483 -18.588 -8.940 1.00 71.25 202 VAL A N 1
ATOM 1561 C CA . VAL A 1 202 ? -3.721 -19.285 -10.202 1.00 71.25 202 VAL A CA 1
ATOM 1562 C C . VAL A 1 202 ? -4.082 -18.214 -11.219 1.00 71.25 202 VAL A C 1
ATOM 1564 O O . VAL A 1 202 ? -5.197 -17.692 -11.195 1.00 71.25 202 VAL A O 1
ATOM 1567 N N . LEU A 1 203 ? -3.127 -17.873 -12.086 1.00 78.25 203 LEU A N 1
ATOM 1568 C CA . LEU A 1 203 ? -3.351 -16.902 -13.152 1.00 78.25 203 LEU A CA 1
ATOM 1569 C C . LEU A 1 203 ? -4.504 -17.371 -14.048 1.00 78.25 203 LEU A C 1
ATOM 1571 O O . LEU A 1 203 ? -4.577 -18.531 -14.461 1.00 78.25 203 LEU A O 1
ATOM 1575 N N . THR A 1 204 ? -5.413 -16.456 -14.371 1.00 83.25 204 THR A N 1
ATOM 1576 C CA . THR A 1 204 ? -6.413 -16.687 -15.418 1.00 83.25 204 THR A CA 1
ATOM 1577 C C . THR A 1 204 ? -5.722 -16.872 -16.777 1.00 83.25 204 THR A C 1
ATOM 1579 O O . THR A 1 204 ? -4.592 -16.416 -16.954 1.00 83.25 204 THR A O 1
ATOM 1582 N N . PRO A 1 205 ? -6.383 -17.463 -17.791 1.00 86.19 205 PRO A N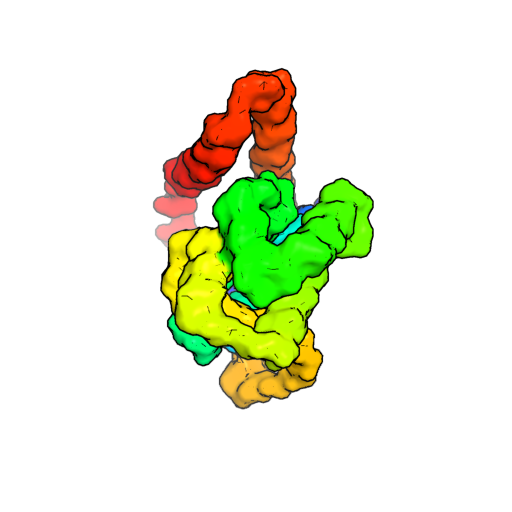 1
ATOM 1583 C CA . PRO A 1 205 ? -5.797 -17.579 -19.128 1.00 86.19 205 PRO A CA 1
ATOM 1584 C C . PRO A 1 205 ? -5.320 -16.240 -19.713 1.00 86.19 205 PRO A C 1
ATOM 1586 O O . PRO A 1 205 ? -4.297 -16.193 -20.387 1.00 86.19 205 PRO A O 1
ATOM 1589 N N . LEU A 1 206 ? -6.029 -15.143 -19.421 1.00 83.38 206 LEU A N 1
ATOM 1590 C CA . LEU A 1 206 ? -5.621 -13.799 -19.835 1.00 83.38 206 LEU A CA 1
ATOM 1591 C C . LEU A 1 206 ? -4.351 -13.343 -19.105 1.00 83.38 206 LEU A C 1
ATOM 1593 O O . LEU A 1 206 ? -3.421 -12.857 -19.738 1.00 83.38 206 LEU A O 1
ATOM 1597 N N . GLN A 1 207 ? -4.298 -13.529 -17.788 1.00 85.94 207 GLN A N 1
ATOM 1598 C CA . GLN A 1 207 ? -3.132 -13.181 -16.974 1.00 85.94 207 GLN A CA 1
ATOM 1599 C C . GLN A 1 207 ? -1.895 -13.995 -17.380 1.00 85.94 207 GLN A C 1
ATOM 1601 O O . GLN A 1 207 ? -0.800 -13.451 -17.484 1.00 85.94 207 GLN A O 1
ATOM 1606 N N . GLN A 1 208 ? -2.079 -15.282 -17.683 1.00 86.06 208 GLN A N 1
ATOM 1607 C CA . GLN A 1 208 ? -1.022 -16.153 -18.188 1.00 86.06 208 GLN A CA 1
ATOM 1608 C C . GLN A 1 208 ? -0.486 -15.659 -19.540 1.00 86.06 208 GLN A C 1
ATOM 1610 O O . GLN A 1 208 ? 0.723 -15.551 -19.715 1.00 86.06 208 GLN A O 1
ATOM 1615 N N . MET A 1 209 ? -1.374 -15.286 -20.467 1.00 86.81 209 MET A N 1
ATOM 1616 C CA . MET A 1 209 ? -0.988 -14.700 -21.756 1.00 86.81 209 MET A CA 1
ATOM 1617 C C . MET A 1 209 ? -0.217 -13.383 -21.598 1.00 86.81 209 MET A C 1
ATOM 1619 O O . MET A 1 209 ? 0.767 -13.163 -22.304 1.00 86.81 209 MET A O 1
ATOM 1623 N N . LEU A 1 210 ? -0.643 -12.507 -20.680 1.00 87.25 210 LEU A N 1
ATOM 1624 C CA . LEU A 1 210 ? 0.070 -11.260 -20.379 1.00 87.25 210 LEU A CA 1
ATOM 1625 C C . LEU A 1 210 ? 1.470 -11.544 -19.832 1.00 87.25 210 LEU A C 1
ATOM 1627 O O . LEU A 1 210 ? 2.434 -10.936 -20.291 1.00 87.25 210 LEU A O 1
ATOM 1631 N N . LYS A 1 211 ? 1.589 -12.512 -18.917 1.00 90.06 211 LYS A N 1
ATOM 1632 C CA . LYS A 1 211 ? 2.879 -12.945 -18.381 1.00 90.06 211 LYS A CA 1
ATOM 1633 C C . LYS A 1 211 ? 3.806 -13.488 -19.473 1.00 90.06 211 LYS A C 1
ATOM 1635 O O . LYS A 1 211 ? 4.948 -13.057 -19.569 1.00 90.06 211 LYS A O 1
ATOM 1640 N N . GLU A 1 212 ? 3.318 -14.404 -20.306 1.00 90.06 212 GLU A N 1
ATOM 1641 C CA . GLU A 1 212 ? 4.102 -14.986 -21.406 1.00 90.06 212 GLU A CA 1
ATOM 1642 C C . GLU A 1 212 ? 4.545 -13.921 -22.417 1.00 90.06 212 GLU A C 1
ATOM 1644 O O . GLU A 1 212 ? 5.668 -13.961 -22.917 1.00 90.06 212 GLU A O 1
ATOM 1649 N N . THR A 1 213 ? 3.687 -12.931 -22.679 1.00 87.25 213 THR A N 1
ATOM 1650 C CA . THR A 1 213 ? 4.017 -11.791 -23.543 1.00 87.25 213 THR A CA 1
ATOM 1651 C C . THR A 1 213 ? 5.116 -10.929 -22.924 1.00 87.25 213 THR A C 1
ATOM 1653 O O . THR A 1 213 ? 6.072 -10.577 -23.614 1.00 87.25 213 THR A O 1
ATOM 1656 N N . ALA A 1 214 ? 5.019 -10.626 -21.627 1.00 89.62 214 ALA A N 1
ATOM 1657 C CA . ALA A 1 214 ? 6.046 -9.875 -20.915 1.00 89.62 214 ALA A CA 1
ATOM 1658 C C . ALA A 1 214 ? 7.395 -10.604 -20.911 1.00 89.62 214 ALA A C 1
ATOM 1660 O O . ALA A 1 214 ? 8.417 -10.010 -21.255 1.00 89.62 214 ALA A O 1
ATOM 1661 N N . ASP A 1 215 ? 7.398 -11.907 -20.629 1.00 90.56 215 ASP A N 1
ATOM 1662 C CA . ASP A 1 215 ? 8.614 -12.721 -20.647 1.00 90.56 215 ASP A CA 1
ATOM 1663 C C . ASP A 1 215 ? 9.259 -12.745 -22.046 1.00 90.56 215 ASP A C 1
ATOM 1665 O O . ASP A 1 215 ? 10.460 -12.495 -22.175 1.00 90.56 215 ASP A O 1
ATOM 1669 N N . ALA A 1 216 ? 8.463 -12.928 -23.105 1.00 88.44 216 ALA A N 1
ATOM 1670 C CA . ALA A 1 216 ? 8.958 -12.919 -24.483 1.00 88.44 216 ALA A CA 1
ATOM 1671 C C . ALA A 1 216 ? 9.528 -11.552 -24.912 1.00 88.44 216 ALA A C 1
ATOM 1673 O O . ALA A 1 216 ? 10.559 -11.490 -25.589 1.00 88.44 216 ALA A O 1
ATOM 1674 N N . HIS A 1 217 ? 8.888 -10.445 -24.516 1.00 87.75 217 HIS A N 1
ATOM 1675 C CA . HIS A 1 217 ? 9.411 -9.098 -24.767 1.00 87.75 217 HIS A CA 1
ATOM 1676 C C . HIS A 1 217 ? 10.733 -8.863 -24.032 1.00 87.75 217 HIS A C 1
ATOM 1678 O O . HIS A 1 217 ? 11.668 -8.321 -24.627 1.00 87.75 217 HIS A O 1
ATOM 1684 N N . ARG A 1 218 ? 10.849 -9.327 -22.781 1.00 90.94 218 ARG A N 1
ATOM 1685 C CA . ARG A 1 218 ? 12.083 -9.209 -21.996 1.00 90.94 218 ARG A CA 1
ATOM 1686 C C . ARG A 1 218 ? 13.235 -9.975 -22.643 1.00 90.94 218 ARG A C 1
ATOM 1688 O O . ARG A 1 218 ? 14.314 -9.411 -22.814 1.00 90.94 218 ARG A O 1
ATOM 1695 N N . GLU A 1 219 ? 13.005 -11.221 -23.060 1.00 87.06 219 GLU A N 1
ATOM 1696 C CA . GLU A 1 219 ? 14.005 -12.036 -23.768 1.00 87.06 219 GLU A CA 1
ATOM 1697 C C . GLU A 1 219 ? 14.473 -11.368 -25.067 1.00 87.06 219 GLU A C 1
ATOM 1699 O O . GLU A 1 219 ? 15.675 -11.286 -25.341 1.00 87.06 219 GLU A O 1
ATOM 1704 N N . LEU A 1 220 ? 13.536 -10.829 -25.853 1.00 78.75 220 LEU A N 1
ATOM 1705 C CA . LEU A 1 220 ? 13.861 -10.107 -27.079 1.00 78.75 220 LEU A CA 1
ATOM 1706 C C . LEU A 1 220 ? 14.670 -8.832 -26.798 1.00 78.75 220 LEU A C 1
ATOM 1708 O O . LEU A 1 220 ? 15.590 -8.513 -27.555 1.00 78.75 220 LEU A O 1
ATOM 1712 N N . ALA A 1 221 ? 14.328 -8.092 -25.742 1.00 81.69 221 ALA A N 1
ATOM 1713 C CA . ALA A 1 221 ? 15.019 -6.866 -25.362 1.00 81.69 221 ALA A CA 1
ATOM 1714 C C . ALA A 1 221 ? 16.469 -7.147 -24.930 1.00 81.69 221 ALA A C 1
ATOM 1716 O O . ALA A 1 221 ? 17.377 -6.445 -25.376 1.00 81.69 221 ALA A O 1
ATOM 1717 N N . ILE A 1 222 ? 16.696 -8.221 -24.161 1.00 83.75 222 ILE A N 1
ATOM 1718 C CA . ILE A 1 222 ? 18.038 -8.710 -23.802 1.00 83.75 222 ILE A CA 1
ATOM 1719 C C . ILE A 1 222 ? 18.836 -9.047 -25.067 1.00 83.75 222 ILE A C 1
ATOM 1721 O O . ILE A 1 222 ? 19.918 -8.500 -25.277 1.00 83.75 222 ILE A O 1
ATOM 1725 N N . ALA A 1 223 ? 18.278 -9.870 -25.960 1.00 78.94 223 ALA A N 1
ATOM 1726 C CA . ALA A 1 223 ? 18.970 -10.294 -27.177 1.00 78.94 223 ALA A CA 1
ATOM 1727 C C . ALA A 1 223 ? 19.328 -9.118 -28.108 1.00 78.94 223 ALA A C 1
ATOM 1729 O O . ALA A 1 223 ? 20.403 -9.097 -28.711 1.00 78.94 223 ALA A O 1
ATOM 1730 N N . LYS A 1 224 ? 18.436 -8.123 -28.229 1.00 72.00 224 LYS A N 1
ATOM 1731 C CA . LYS A 1 224 ? 18.698 -6.900 -29.004 1.00 72.00 224 LYS A CA 1
ATOM 1732 C C . LYS A 1 224 ? 19.822 -6.074 -28.393 1.00 72.00 224 LYS A C 1
ATOM 1734 O O . LYS A 1 224 ? 20.662 -5.575 -29.137 1.00 72.00 224 LYS A O 1
ATOM 1739 N N . ASP A 1 225 ? 19.833 -5.913 -27.074 1.00 74.94 225 ASP A N 1
ATOM 1740 C CA . ASP A 1 225 ? 20.843 -5.092 -26.415 1.00 74.94 225 ASP A CA 1
ATOM 1741 C C . ASP A 1 225 ? 22.234 -5.729 -26.447 1.00 74.94 225 ASP A C 1
ATOM 1743 O O . ASP A 1 225 ? 23.208 -5.058 -26.799 1.00 74.94 225 ASP A O 1
ATOM 1747 N N . GLU A 1 226 ? 22.328 -7.037 -26.183 1.00 78.69 226 GLU A N 1
ATOM 1748 C CA . GLU A 1 226 ? 23.580 -7.794 -26.301 1.00 78.69 226 GLU A CA 1
ATOM 1749 C C . GLU A 1 226 ? 24.189 -7.667 -27.703 1.00 78.69 226 GLU A C 1
ATOM 1751 O O . GLU A 1 226 ? 25.406 -7.527 -27.851 1.00 78.69 226 GLU A O 1
ATOM 1756 N N . ALA A 1 227 ? 23.341 -7.659 -28.735 1.00 74.06 227 ALA A N 1
ATOM 1757 C CA . ALA A 1 227 ? 23.762 -7.500 -30.119 1.00 74.06 227 ALA A CA 1
ATOM 1758 C C . ALA A 1 227 ? 24.179 -6.061 -30.485 1.00 74.06 227 ALA A C 1
ATOM 1760 O O . ALA A 1 227 ? 24.906 -5.886 -31.467 1.00 74.06 227 ALA A O 1
ATOM 1761 N N . LEU A 1 228 ? 23.725 -5.037 -29.746 1.00 64.00 228 LEU A N 1
ATOM 1762 C CA . LEU A 1 228 ? 23.785 -3.632 -30.180 1.00 64.00 228 LEU A CA 1
ATOM 1763 C C . LEU A 1 228 ? 24.471 -2.646 -29.217 1.00 64.00 228 LEU A C 1
ATOM 1765 O O . LEU A 1 228 ? 24.510 -1.472 -29.575 1.00 64.00 228 LEU A O 1
ATOM 1769 N N . ARG A 1 229 ? 25.020 -3.081 -28.062 1.00 62.12 229 ARG A N 1
ATOM 1770 C CA . ARG A 1 229 ? 25.670 -2.253 -27.003 1.00 62.12 229 ARG A CA 1
ATOM 1771 C C . ARG A 1 229 ? 25.852 -0.770 -27.371 1.00 62.12 229 ARG A C 1
ATOM 1773 O O . ARG A 1 229 ? 26.862 -0.397 -27.971 1.00 62.12 229 ARG A O 1
ATOM 1780 N N . SER A 1 230 ? 24.894 0.065 -26.976 1.00 59.47 230 SER A N 1
ATOM 1781 C CA . SER A 1 230 ? 24.856 1.491 -27.314 1.00 59.47 230 SER A CA 1
ATOM 1782 C C . SER A 1 230 ? 25.117 2.399 -26.103 1.00 59.47 230 SER A C 1
ATOM 1784 O O . SER A 1 230 ? 25.051 1.986 -24.940 1.00 59.47 230 SER A O 1
ATOM 1786 N N . ASP A 1 231 ? 25.387 3.674 -26.395 1.00 64.25 231 ASP A N 1
ATOM 1787 C CA . ASP A 1 231 ? 25.510 4.779 -25.434 1.00 64.25 231 ASP A CA 1
ATOM 1788 C C . ASP A 1 231 ? 24.259 4.958 -24.537 1.00 64.25 231 ASP A C 1
ATOM 1790 O O . ASP A 1 231 ? 24.337 5.584 -23.474 1.00 64.25 231 ASP A O 1
ATOM 1794 N N . ASP A 1 232 ? 23.124 4.351 -24.907 1.00 66.50 232 ASP A N 1
ATOM 1795 C CA . ASP A 1 232 ? 21.845 4.405 -24.185 1.00 66.50 232 ASP A CA 1
ATOM 1796 C C . ASP A 1 232 ? 21.943 3.829 -22.764 1.00 66.50 232 ASP A C 1
ATOM 1798 O O . ASP A 1 232 ? 21.284 4.315 -21.842 1.00 66.50 232 ASP A O 1
ATOM 1802 N N . TYR A 1 233 ? 22.823 2.844 -22.543 1.00 69.12 233 TYR A N 1
ATOM 1803 C CA . TYR A 1 233 ? 23.103 2.324 -21.202 1.00 69.12 233 TYR A CA 1
ATOM 1804 C C . TYR A 1 233 ? 23.709 3.399 -20.281 1.00 69.12 233 TYR A C 1
ATOM 1806 O O . TYR A 1 233 ? 23.315 3.528 -19.119 1.00 69.12 233 TYR A O 1
ATOM 1814 N N . VAL A 1 234 ? 24.668 4.183 -20.790 1.00 68.69 234 VAL A N 1
ATOM 1815 C CA . VAL A 1 234 ? 25.349 5.227 -20.006 1.00 68.69 234 VAL A CA 1
ATOM 1816 C C . VAL A 1 234 ? 24.377 6.360 -19.680 1.00 68.69 234 VAL A C 1
ATOM 1818 O O . VAL A 1 234 ? 24.358 6.844 -18.547 1.00 68.69 234 VAL A O 1
ATOM 1821 N N . ALA A 1 235 ? 23.537 6.745 -20.644 1.00 73.19 235 ALA A N 1
ATOM 1822 C CA . ALA A 1 235 ? 22.493 7.745 -20.443 1.00 73.19 235 ALA A CA 1
ATOM 1823 C C . ALA A 1 235 ? 21.475 7.306 -19.376 1.00 73.19 235 ALA A C 1
ATOM 1825 O O . ALA A 1 235 ? 21.185 8.068 -18.451 1.00 73.19 235 ALA A O 1
ATOM 1826 N N . PHE A 1 236 ? 21.003 6.057 -19.448 1.00 74.19 236 PHE A N 1
ATOM 1827 C CA . PHE A 1 236 ? 20.091 5.488 -18.458 1.00 74.19 236 PHE A CA 1
ATOM 1828 C C . PHE A 1 236 ? 20.689 5.480 -17.044 1.00 74.19 236 PHE A C 1
ATOM 1830 O O . PHE A 1 236 ? 20.038 5.910 -16.091 1.00 74.19 236 PHE A O 1
ATOM 1837 N N . ALA A 1 237 ? 21.942 5.035 -16.895 1.00 69.38 237 ALA A N 1
ATOM 1838 C CA . ALA A 1 237 ? 22.615 5.027 -15.596 1.00 69.38 237 ALA A CA 1
ATOM 1839 C C . ALA A 1 237 ? 22.655 6.434 -14.964 1.00 69.38 237 ALA A C 1
ATOM 1841 O O . ALA A 1 237 ? 22.405 6.582 -13.767 1.00 69.38 237 ALA A O 1
ATOM 1842 N N . GLY A 1 238 ? 22.886 7.471 -15.778 1.00 73.25 238 GLY A N 1
ATOM 1843 C CA . GLY A 1 238 ? 22.833 8.867 -15.341 1.00 73.25 238 GLY A CA 1
ATOM 1844 C C . GLY A 1 238 ? 21.430 9.351 -14.948 1.00 73.25 238 GLY A C 1
ATOM 1845 O O . GLY A 1 238 ? 21.285 10.066 -13.953 1.00 73.25 238 GLY A O 1
ATOM 1846 N N . GLU A 1 239 ? 20.382 8.955 -15.679 1.00 73.56 239 GLU A N 1
ATOM 1847 C CA . GLU A 1 239 ? 18.993 9.295 -15.326 1.00 73.56 239 GLU A CA 1
ATOM 1848 C C . GLU A 1 239 ? 18.590 8.689 -13.973 1.00 73.56 239 GLU A C 1
ATOM 1850 O O . GLU A 1 239 ? 17.986 9.365 -13.134 1.00 73.56 239 GLU A O 1
ATOM 1855 N N . MET A 1 240 ? 19.006 7.450 -13.708 1.00 69.19 240 MET A N 1
ATOM 1856 C CA . MET A 1 240 ? 18.748 6.779 -12.434 1.00 69.19 240 MET A CA 1
ATOM 1857 C C . MET A 1 240 ? 19.448 7.457 -11.253 1.00 69.19 240 MET A C 1
ATOM 1859 O O . MET A 1 240 ? 18.841 7.611 -10.187 1.00 69.19 240 MET A O 1
ATOM 1863 N N . ASP A 1 241 ? 20.687 7.920 -11.435 1.00 69.06 241 ASP A N 1
ATOM 1864 C CA . ASP A 1 241 ? 21.403 8.700 -10.417 1.00 69.06 241 ASP A CA 1
ATOM 1865 C C . ASP A 1 241 ? 20.680 10.019 -10.098 1.00 69.06 241 ASP A C 1
ATOM 1867 O O . ASP A 1 241 ? 20.579 10.424 -8.931 1.00 69.06 241 ASP A O 1
ATOM 1871 N N . LEU A 1 242 ? 20.098 10.675 -11.107 1.00 71.31 242 LEU A N 1
ATOM 1872 C CA . LEU A 1 242 ? 19.304 11.889 -10.917 1.00 71.31 242 LEU A CA 1
ATOM 1873 C C . LEU A 1 242 ? 18.015 11.615 -10.129 1.00 71.31 242 LEU A C 1
ATOM 1875 O O . LEU A 1 242 ? 17.712 12.337 -9.173 1.00 71.31 242 LEU A O 1
ATOM 1879 N N . VAL A 1 243 ? 17.259 10.577 -10.503 1.00 68.44 243 VAL A N 1
ATOM 1880 C CA . VAL A 1 243 ? 16.040 10.158 -9.786 1.00 68.44 243 VAL A CA 1
ATOM 1881 C C . VAL A 1 243 ? 16.371 9.824 -8.328 1.00 68.44 243 VAL A C 1
ATOM 1883 O O . VAL A 1 243 ? 15.689 10.275 -7.400 1.00 68.44 243 VAL A O 1
ATOM 1886 N N . TRP A 1 244 ? 17.461 9.085 -8.102 1.00 64.94 244 TRP A N 1
ATOM 1887 C CA . TRP A 1 244 ? 17.935 8.748 -6.764 1.00 64.94 244 TRP A CA 1
ATOM 1888 C C . TRP A 1 244 ? 18.238 9.994 -5.926 1.00 64.94 244 TRP A C 1
ATOM 1890 O O . TRP A 1 244 ? 17.751 10.099 -4.792 1.00 64.94 244 TRP A O 1
ATOM 1900 N N . THR A 1 245 ? 18.976 10.941 -6.508 1.00 70.06 245 THR A N 1
ATOM 1901 C CA . THR A 1 245 ? 19.353 12.214 -5.883 1.00 70.06 245 THR A CA 1
ATOM 1902 C C . THR A 1 245 ? 18.121 13.017 -5.473 1.00 70.06 245 THR A C 1
ATOM 1904 O O . THR A 1 245 ? 18.024 13.447 -4.325 1.00 70.06 245 THR A O 1
ATOM 1907 N N . LYS A 1 246 ? 17.125 13.156 -6.359 1.00 68.06 246 LYS A N 1
ATOM 1908 C CA . LYS A 1 246 ? 15.893 13.912 -6.068 1.00 68.06 246 LYS A CA 1
ATOM 1909 C C . LYS A 1 246 ? 15.127 13.362 -4.867 1.00 68.06 246 LYS A C 1
ATOM 1911 O O . LYS A 1 246 ? 14.691 14.128 -4.011 1.00 68.06 246 LYS A O 1
ATOM 1916 N N . ILE A 1 247 ? 14.993 12.043 -4.752 1.00 59.19 247 ILE A N 1
ATOM 1917 C CA . ILE A 1 247 ? 14.303 11.452 -3.598 1.00 59.19 247 ILE A CA 1
ATOM 1918 C C . ILE A 1 247 ? 15.119 11.616 -2.310 1.00 59.19 247 ILE A C 1
ATOM 1920 O O . ILE A 1 247 ? 14.532 11.845 -1.253 1.00 59.19 247 ILE A O 1
ATOM 1924 N N . GLN A 1 248 ? 16.457 11.539 -2.369 1.00 57.62 248 GLN A N 1
ATOM 1925 C CA . GLN A 1 248 ? 17.281 11.887 -1.204 1.00 57.62 248 GLN A CA 1
ATOM 1926 C C . GLN A 1 248 ? 17.023 13.334 -0.773 1.00 57.62 248 GLN A C 1
ATOM 1928 O O . GLN A 1 248 ? 16.843 13.589 0.415 1.00 57.62 248 GLN A O 1
ATOM 1933 N N . THR A 1 249 ? 16.926 14.266 -1.723 1.00 67.31 249 THR A N 1
ATOM 1934 C CA . THR A 1 249 ? 16.582 15.662 -1.439 1.00 67.31 249 THR A CA 1
ATOM 1935 C C . THR A 1 249 ? 15.228 15.789 -0.739 1.00 67.31 249 THR A C 1
ATOM 1937 O O . THR A 1 249 ? 15.152 16.478 0.272 1.00 67.31 249 THR A O 1
ATOM 1940 N N . ILE A 1 250 ? 14.179 15.099 -1.201 1.00 55.94 250 ILE A N 1
ATOM 1941 C CA . ILE A 1 250 ? 12.854 15.125 -0.550 1.00 55.94 250 ILE A CA 1
ATOM 1942 C C . ILE A 1 250 ? 12.939 14.607 0.890 1.00 55.94 250 ILE A C 1
ATOM 1944 O O . ILE A 1 250 ? 12.477 15.275 1.814 1.00 55.94 250 ILE A O 1
ATOM 1948 N N . PHE A 1 251 ? 13.576 13.454 1.099 1.00 46.81 251 PHE A N 1
ATOM 1949 C CA . PHE A 1 251 ? 13.749 12.873 2.431 1.00 46.81 251 PHE A CA 1
ATOM 1950 C C . PHE A 1 251 ? 14.501 13.819 3.379 1.00 46.81 251 PHE A C 1
ATOM 1952 O O . PHE A 1 251 ? 14.048 14.075 4.496 1.00 46.81 251 PHE A O 1
ATOM 1959 N N . TYR A 1 252 ? 15.620 14.394 2.930 1.00 52.41 252 TYR A N 1
ATOM 1960 C CA . TYR A 1 252 ? 16.381 15.348 3.736 1.00 52.41 252 TYR A CA 1
ATOM 1961 C C . TYR A 1 252 ? 15.652 16.677 3.936 1.00 52.41 252 TYR A C 1
ATOM 1963 O O . TYR A 1 252 ? 15.824 17.290 4.984 1.00 52.41 252 TYR A O 1
ATOM 1971 N N . ASN A 1 253 ? 14.801 17.105 3.003 1.00 55.12 253 ASN A N 1
ATOM 1972 C CA . ASN A 1 253 ? 13.939 18.270 3.191 1.00 55.12 253 ASN A CA 1
ATOM 1973 C C . ASN A 1 253 ? 12.853 18.002 4.239 1.00 55.12 253 ASN A C 1
ATOM 1975 O O . ASN A 1 253 ? 12.587 18.873 5.065 1.00 55.12 253 ASN A O 1
ATOM 1979 N N . ALA A 1 254 ? 12.273 16.799 4.270 1.00 47.19 254 ALA A N 1
ATOM 1980 C CA . ALA A 1 254 ? 11.347 16.395 5.324 1.00 47.19 254 ALA A CA 1
ATOM 1981 C C . ALA A 1 254 ? 12.042 16.370 6.699 1.00 47.19 254 ALA A C 1
ATOM 1983 O O . ALA A 1 254 ? 11.546 16.979 7.645 1.00 47.19 254 ALA A O 1
ATOM 1984 N N . LEU A 1 255 ? 13.239 15.777 6.799 1.00 41.88 255 LEU A N 1
ATOM 1985 C CA . LEU A 1 255 ? 14.046 15.789 8.030 1.00 41.88 255 LEU A CA 1
ATOM 1986 C C . LEU A 1 255 ? 14.531 17.195 8.429 1.00 41.88 255 LEU A C 1
ATOM 1988 O O . LEU A 1 255 ? 14.581 17.531 9.611 1.00 41.88 255 LEU A O 1
ATOM 1992 N N . GLY A 1 256 ? 14.890 18.032 7.458 1.00 43.66 256 GLY A N 1
ATOM 1993 C CA . GLY A 1 256 ? 15.281 19.425 7.673 1.00 43.66 256 GLY A CA 1
ATOM 1994 C C . GLY A 1 256 ? 14.114 20.273 8.176 1.00 43.66 256 GLY A C 1
ATOM 1995 O O . GLY A 1 256 ? 14.297 21.092 9.075 1.00 43.66 256 GLY A O 1
ATOM 1996 N N . GLY A 1 257 ? 12.905 20.003 7.676 1.00 44.34 257 GLY A N 1
ATOM 1997 C CA . GLY A 1 257 ? 11.654 20.562 8.183 1.00 44.34 257 GLY A CA 1
ATOM 1998 C C . GLY A 1 257 ? 11.385 20.195 9.645 1.00 44.34 257 GLY A C 1
ATOM 1999 O O . GLY A 1 257 ? 10.956 21.054 10.407 1.00 44.34 257 GLY A O 1
ATOM 2000 N N . ILE A 1 258 ? 11.743 18.979 10.079 1.00 37.41 258 ILE A N 1
ATOM 2001 C CA . ILE A 1 258 ? 11.638 18.547 11.488 1.00 37.41 258 ILE A CA 1
ATOM 2002 C C . ILE A 1 258 ? 12.554 19.376 12.408 1.00 37.41 258 ILE A C 1
ATOM 2004 O O . ILE A 1 258 ? 12.193 19.655 13.549 1.00 37.41 258 ILE A O 1
ATOM 2008 N N . ARG A 1 259 ? 13.708 19.862 11.922 1.00 40.78 259 ARG A N 1
ATOM 2009 C CA . ARG A 1 259 ? 14.614 20.707 12.729 1.00 40.78 259 ARG A CA 1
ATOM 2010 C C . ARG A 1 259 ? 14.067 22.123 12.977 1.00 40.78 259 ARG A C 1
ATOM 2012 O O . ARG A 1 259 ? 14.508 22.768 13.923 1.00 40.78 259 ARG A O 1
ATOM 2019 N N . GLY A 1 260 ? 13.120 22.592 12.159 1.00 43.59 260 GLY A N 1
ATOM 2020 C CA . GLY A 1 260 ? 12.438 23.883 12.320 1.00 43.59 260 GLY A CA 1
ATOM 2021 C C . GLY A 1 260 ? 11.025 23.804 12.915 1.00 43.59 260 GLY A C 1
ATOM 2022 O O . GLY A 1 260 ? 10.445 24.848 13.190 1.00 43.59 260 GLY A O 1
ATOM 2023 N N . ALA A 1 261 ? 10.472 22.602 13.115 1.00 38.88 261 ALA A N 1
ATOM 2024 C CA . ALA A 1 261 ? 9.052 22.383 13.412 1.00 38.88 261 ALA A CA 1
ATOM 2025 C C . ALA A 1 261 ? 8.789 21.671 14.752 1.00 38.88 261 ALA A C 1
ATOM 2027 O O . ALA A 1 261 ? 7.790 20.975 14.899 1.00 38.88 261 ALA A O 1
ATOM 2028 N N . PHE A 1 262 ? 9.628 21.886 15.768 1.00 38.34 262 PHE A N 1
ATOM 2029 C CA . PHE A 1 262 ? 9.311 21.469 17.143 1.00 38.34 262 PHE A CA 1
ATOM 2030 C C . PHE A 1 262 ? 8.220 22.329 17.819 1.00 38.34 262 PHE A C 1
ATOM 2032 O O . PHE A 1 262 ? 8.097 22.301 19.041 1.00 38.34 262 PHE A O 1
ATOM 2039 N N . THR A 1 263 ? 7.424 23.090 17.058 1.00 46.56 263 THR A N 1
ATOM 2040 C CA . THR A 1 263 ? 6.382 23.956 17.629 1.00 46.56 263 THR A CA 1
ATOM 2041 C C . THR A 1 263 ? 4.982 23.834 17.038 1.00 46.56 263 THR A C 1
ATOM 2043 O O . THR A 1 263 ? 4.097 24.370 17.680 1.00 46.56 263 THR A O 1
ATOM 2046 N N . ASP A 1 264 ? 4.718 23.130 15.927 1.00 48.62 264 ASP A N 1
ATOM 2047 C CA . ASP A 1 264 ? 3.321 22.860 15.521 1.00 48.62 264 ASP A CA 1
ATOM 2048 C C . ASP A 1 264 ? 3.195 21.739 14.470 1.00 48.62 264 ASP A C 1
ATOM 2050 O O . ASP A 1 264 ? 3.701 21.836 13.351 1.00 48.62 264 ASP A O 1
ATOM 2054 N N . SER A 1 265 ? 2.488 20.665 14.828 1.00 50.88 265 SER A N 1
ATOM 2055 C CA . SER A 1 265 ? 2.345 19.419 14.056 1.00 50.88 265 SER A CA 1
ATOM 2056 C C . SER A 1 265 ? 1.438 19.533 12.822 1.00 50.88 265 SER A C 1
ATOM 2058 O O . SER A 1 265 ? 1.638 18.813 11.843 1.00 50.88 265 SER A O 1
ATOM 2060 N N . ASN A 1 266 ? 0.488 20.473 12.809 1.00 46.03 266 ASN A N 1
ATOM 2061 C CA . ASN A 1 266 ? -0.488 20.614 11.720 1.00 46.03 266 ASN A CA 1
ATOM 2062 C C . ASN A 1 266 ? 0.088 21.256 10.441 1.00 46.03 266 ASN A C 1
ATOM 2064 O O . ASN A 1 266 ? -0.403 20.990 9.345 1.00 46.03 266 ASN A O 1
ATOM 2068 N N . GLU A 1 267 ? 1.160 22.053 10.536 1.00 47.22 267 GLU A N 1
ATOM 2069 C CA . GLU A 1 267 ? 1.826 22.611 9.346 1.00 47.22 267 GLU A CA 1
ATOM 2070 C C . GLU A 1 267 ? 2.705 21.588 8.612 1.00 47.22 267 GLU A C 1
ATOM 2072 O O . GLU A 1 267 ? 2.940 21.725 7.408 1.00 47.22 267 GLU A O 1
ATOM 2077 N N . PHE A 1 268 ? 3.209 20.572 9.317 1.00 43.28 268 PHE A N 1
ATOM 2078 C CA . PHE A 1 268 ? 4.145 19.598 8.760 1.00 43.28 268 PHE A CA 1
ATOM 2079 C C . PHE A 1 268 ? 3.486 18.734 7.676 1.00 43.28 268 PHE A C 1
ATOM 2081 O O . PHE A 1 268 ? 4.031 18.604 6.580 1.00 43.28 268 PHE A O 1
ATOM 2088 N N . ILE A 1 269 ? 2.282 18.219 7.941 1.00 48.62 269 ILE A N 1
ATOM 2089 C CA . ILE A 1 269 ? 1.542 17.353 7.010 1.00 48.62 269 ILE A CA 1
ATOM 2090 C C . ILE A 1 269 ? 1.072 18.140 5.779 1.00 48.62 269 ILE A C 1
ATOM 2092 O O . ILE A 1 269 ? 1.284 17.706 4.645 1.00 48.62 269 ILE A O 1
ATOM 2096 N N . ALA A 1 270 ? 0.530 19.346 5.980 1.00 44.84 270 ALA A N 1
ATOM 2097 C CA . ALA A 1 270 ? 0.098 20.212 4.883 1.00 44.84 270 ALA A CA 1
ATOM 2098 C C . ALA A 1 270 ? 1.262 20.586 3.944 1.00 44.84 270 ALA A C 1
ATOM 2100 O O . ALA A 1 270 ? 1.098 20.606 2.724 1.00 44.84 270 ALA A O 1
ATOM 2101 N N . LYS A 1 271 ? 2.465 20.818 4.490 1.00 47.91 271 LYS A N 1
ATOM 2102 C CA . LYS A 1 271 ? 3.666 21.113 3.692 1.00 47.91 271 LYS A CA 1
ATOM 2103 C C . LYS A 1 271 ? 4.166 19.904 2.896 1.00 47.91 271 LYS A C 1
ATOM 2105 O O . LYS A 1 271 ? 4.631 20.108 1.778 1.00 47.91 271 LYS A O 1
ATOM 2110 N N . GLN A 1 272 ? 4.048 18.674 3.406 1.00 45.34 272 GLN A N 1
ATOM 2111 C CA . GLN A 1 272 ? 4.441 17.470 2.654 1.00 45.34 272 GLN A CA 1
ATOM 2112 C C . GLN A 1 272 ? 3.521 17.218 1.449 1.00 45.34 272 GLN A C 1
ATOM 2114 O O . GLN A 1 272 ? 4.014 16.969 0.350 1.00 45.34 272 GLN A O 1
ATOM 2119 N N . ILE A 1 273 ? 2.205 17.386 1.620 1.00 45.91 273 ILE A N 1
ATOM 2120 C CA . ILE A 1 273 ? 1.217 17.237 0.537 1.00 45.91 273 ILE A CA 1
ATOM 2121 C C . ILE A 1 273 ? 1.414 18.320 -0.538 1.00 45.91 273 ILE A C 1
ATOM 2123 O O . ILE A 1 273 ? 1.452 18.028 -1.733 1.00 45.91 273 ILE A O 1
ATOM 2127 N N . VAL A 1 274 ? 1.619 19.580 -0.133 1.00 42.06 274 VAL A N 1
ATOM 2128 C CA . VAL A 1 274 ? 1.867 20.691 -1.071 1.00 42.06 274 VAL A CA 1
ATOM 2129 C C . VAL A 1 274 ? 3.194 20.524 -1.821 1.00 42.06 274 VAL A C 1
ATOM 2131 O O . VAL A 1 274 ? 3.272 20.856 -3.004 1.00 42.06 274 VAL A O 1
ATOM 2134 N N . LEU A 1 275 ? 4.233 19.982 -1.177 1.00 41.22 275 LEU A N 1
ATOM 2135 C CA . LEU A 1 275 ? 5.529 19.737 -1.814 1.00 41.22 275 LEU A CA 1
ATOM 2136 C C . LEU A 1 275 ? 5.455 18.609 -2.857 1.00 41.22 275 LEU A C 1
ATOM 2138 O O . LEU A 1 275 ? 6.066 18.738 -3.921 1.00 41.22 275 LEU A O 1
ATOM 2142 N N . PHE A 1 276 ? 4.671 17.559 -2.590 1.00 43.84 276 PHE A N 1
ATOM 2143 C CA . PHE A 1 276 ? 4.372 16.481 -3.541 1.00 43.84 276 PHE A CA 1
ATOM 2144 C C . PHE A 1 276 ? 3.595 17.003 -4.766 1.00 43.84 276 PHE A C 1
ATOM 2146 O O . PHE A 1 276 ? 4.001 16.796 -5.909 1.00 43.84 276 PHE A O 1
ATOM 2153 N N . LEU A 1 277 ? 2.555 17.817 -4.549 1.00 36.50 277 LEU A N 1
ATOM 2154 C CA . LEU A 1 277 ? 1.774 18.438 -5.632 1.00 36.50 277 LEU A CA 1
ATOM 2155 C C . LEU A 1 277 ? 2.557 19.495 -6.438 1.00 36.50 277 LEU A C 1
ATOM 2157 O O . LEU A 1 277 ? 2.270 19.737 -7.611 1.00 36.50 277 LEU A O 1
ATOM 2161 N N . ALA A 1 278 ? 3.548 20.155 -5.834 1.00 39.38 278 ALA A N 1
ATOM 2162 C CA . ALA A 1 278 ? 4.414 21.104 -6.534 1.00 39.38 278 ALA A CA 1
ATOM 2163 C C . ALA A 1 278 ? 5.480 20.405 -7.397 1.00 39.38 278 ALA A C 1
ATOM 2165 O O . ALA A 1 278 ? 5.890 20.951 -8.422 1.00 39.38 278 ALA A O 1
ATOM 2166 N N . THR A 1 279 ? 5.914 19.195 -7.023 1.00 41.28 279 THR A N 1
ATOM 2167 C CA . THR A 1 279 ? 6.908 18.423 -7.787 1.00 41.28 279 THR A CA 1
ATOM 2168 C C . THR A 1 279 ? 6.325 17.806 -9.056 1.00 41.28 279 THR A C 1
ATOM 2170 O O . THR A 1 279 ? 7.020 17.785 -10.071 1.00 41.28 279 THR A O 1
ATOM 2173 N N . THR A 1 280 ? 5.046 17.417 -9.059 1.00 43.44 280 THR A N 1
ATOM 2174 C CA . THR A 1 280 ? 4.347 16.979 -10.283 1.00 43.44 280 THR A CA 1
ATOM 2175 C C . THR A 1 280 ? 4.190 18.120 -11.298 1.00 43.44 2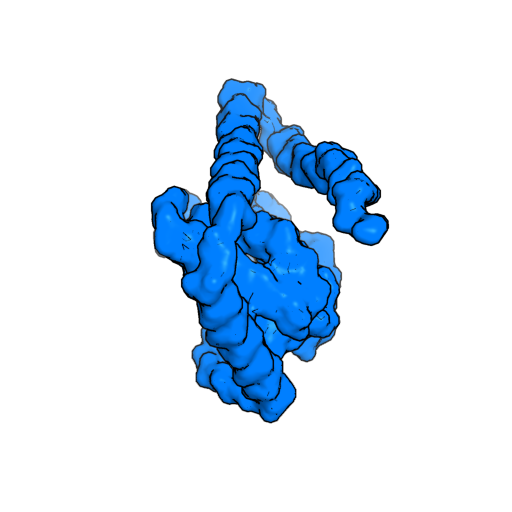80 THR A C 1
ATOM 2177 O O . THR A 1 280 ? 4.365 17.907 -12.495 1.00 43.44 280 THR A O 1
ATOM 2180 N N . LYS A 1 281 ? 3.960 19.362 -10.839 1.00 38.78 281 LYS A N 1
ATOM 2181 C CA . LYS A 1 281 ? 3.863 20.559 -11.704 1.00 38.78 281 LYS A CA 1
ATOM 2182 C C . LYS A 1 281 ? 5.203 21.129 -12.185 1.00 38.78 281 LYS A C 1
ATOM 2184 O O . LYS A 1 281 ? 5.217 21.858 -13.172 1.00 38.78 281 LYS A O 1
ATOM 2189 N N . ALA A 1 282 ? 6.313 20.838 -11.506 1.00 38.03 282 ALA A N 1
ATOM 2190 C CA . ALA A 1 282 ? 7.645 21.347 -11.851 1.00 38.03 282 ALA A CA 1
ATOM 2191 C C . ALA A 1 282 ? 8.445 20.419 -12.791 1.00 38.03 282 ALA A C 1
ATOM 2193 O O . ALA A 1 282 ? 9.633 20.661 -13.025 1.00 38.03 282 ALA A O 1
ATOM 2194 N N . MET A 1 283 ? 7.829 19.360 -13.332 1.00 36.16 283 MET A N 1
ATOM 2195 C CA . MET A 1 283 ? 8.471 18.531 -14.350 1.00 36.16 283 MET A CA 1
ATOM 2196 C C . MET A 1 283 ? 8.731 19.351 -15.625 1.00 36.16 283 MET A C 1
ATOM 2198 O O . MET A 1 283 ? 7.806 19.966 -16.156 1.00 36.16 283 MET A O 1
ATOM 2202 N N . PRO A 1 284 ? 9.973 19.390 -16.141 1.00 35.72 284 PRO A N 1
ATOM 2203 C CA . PRO A 1 284 ? 10.237 20.034 -17.417 1.00 35.72 284 PRO A CA 1
ATOM 2204 C C . PRO A 1 284 ? 9.512 19.268 -18.531 1.00 35.72 284 PRO A C 1
ATOM 2206 O O . PRO A 1 284 ? 9.682 18.056 -18.663 1.00 35.72 284 PRO A O 1
ATOM 2209 N N . ASN A 1 285 ? 8.734 19.984 -19.349 1.00 44.88 285 ASN A N 1
ATOM 2210 C CA . ASN A 1 285 ? 8.230 19.478 -20.625 1.00 44.88 285 ASN A CA 1
ATOM 2211 C C . ASN A 1 285 ? 9.427 19.160 -21.529 1.00 44.88 285 ASN A C 1
ATOM 2213 O O . ASN A 1 285 ? 9.965 20.050 -22.186 1.00 44.88 285 ASN A O 1
ATOM 2217 N N . ILE A 1 286 ? 9.841 17.897 -21.569 1.00 42.59 286 ILE A N 1
ATOM 2218 C CA . ILE A 1 286 ? 10.797 17.392 -22.558 1.00 42.59 286 ILE A CA 1
ATOM 2219 C C . ILE A 1 286 ? 10.047 16.410 -23.456 1.00 42.59 286 ILE A C 1
ATOM 2221 O O . ILE A 1 286 ? 10.306 15.216 -23.480 1.00 42.59 286 ILE A O 1
ATOM 2225 N N . VAL A 1 287 ? 9.071 16.942 -24.188 1.00 44.19 287 VAL A N 1
ATOM 2226 C CA . VAL A 1 287 ? 8.560 16.324 -25.410 1.00 44.19 287 VAL A CA 1
ATOM 2227 C C . VAL A 1 287 ? 8.644 17.388 -26.494 1.00 44.19 287 VAL A C 1
ATOM 2229 O O . VAL A 1 287 ? 7.741 18.201 -26.655 1.00 44.19 287 VAL A O 1
ATOM 2232 N N . SER A 1 288 ? 9.784 17.455 -27.180 1.00 44.38 288 SER A N 1
ATOM 2233 C CA . SER A 1 288 ? 9.871 17.720 -28.624 1.00 44.38 288 SER A CA 1
ATOM 2234 C C . SER A 1 288 ? 11.338 17.724 -29.071 1.00 44.38 288 SER A C 1
ATOM 2236 O O . SER A 1 288 ? 12.206 18.233 -28.367 1.00 44.38 288 SER A O 1
ATOM 2238 N N . SER A 1 289 ? 11.579 17.188 -30.271 1.00 43.28 289 SER A N 1
ATOM 2239 C CA . SER A 1 289 ? 12.874 16.861 -30.897 1.00 43.28 289 SER A CA 1
ATOM 2240 C C . SER A 1 289 ? 13.511 15.599 -30.289 1.00 43.28 289 SER A C 1
ATOM 2242 O O . SER A 1 289 ? 14.005 15.611 -29.176 1.00 43.28 289 SER A O 1
ATOM 2244 N N . ASN A 1 290 ? 13.438 14.423 -30.911 1.00 33.47 290 ASN A N 1
ATOM 2245 C CA . ASN A 1 290 ? 13.791 14.148 -32.298 1.00 33.47 290 ASN A CA 1
ATOM 2246 C C . ASN A 1 290 ? 12.962 12.985 -32.866 1.00 33.47 290 ASN A C 1
ATOM 2248 O O . ASN A 1 290 ? 13.266 11.825 -32.625 1.00 33.47 290 ASN A O 1
ATOM 2252 N N . PHE A 1 291 ? 11.960 13.313 -33.678 1.00 33.50 291 PHE A N 1
ATOM 2253 C CA . PHE A 1 291 ? 11.516 12.459 -34.777 1.00 33.50 291 PHE A CA 1
ATOM 2254 C C . PHE A 1 291 ? 11.408 13.351 -36.015 1.00 33.50 291 PHE A C 1
ATOM 2256 O O . PHE A 1 291 ? 10.508 14.185 -36.132 1.00 33.50 291 PHE A O 1
ATOM 2263 N N . ARG A 1 292 ? 12.395 13.215 -36.896 1.00 36.97 292 ARG A N 1
ATOM 2264 C CA . ARG A 1 292 ? 12.321 13.523 -38.321 1.00 36.97 292 ARG A CA 1
ATOM 2265 C C . ARG A 1 292 ? 12.901 12.334 -39.060 1.00 36.97 292 ARG A C 1
ATOM 2267 O O . ARG A 1 292 ? 13.923 11.816 -38.563 1.00 36.97 292 ARG A O 1
#

InterPro domains:
  IPR010090 Phage tail tape measure protein [PF10145] (14-175)

Sequence (292 aa):
MVGEHAHEVRLHAQTISEVFDQDYKKTLETANVLVKKFKISWGAALDTIEEGLIEGGAANEEYLESLNEYAPFLADAGYSVGEFKNIIATGYDLGVFKDKLPDALKEFHLAMTDQTDTTRDALDNAFGITFTDKLFKGIEKGTITTKKALQEIIKESKKYGLSVQQQQQLTSGLFKGAGEDAGGALKIFEAINKALEDQTIVLTPLQQMLKETADAHRELAIAKDEALRSDDYVAFAGEMDLVWTKIQTIFYNALGGIRGAFTDSNEFIAKQIVLFLATTKAMPNIVSSNFR

Organism: NCBI:txid2047982